Protein AF-A0AAD9UL28-F1 (afdb_monomer)

Nearest PDB structures (foldseek):
  8r09-assembly1_B1  TM=6.279E-01  e=5.291E-02  Homo sapiens
  7b92-assembly1_C  TM=6.234E-01  e=1.705E-01  Homo sapiens
  8i0r-assembly1_1  TM=5.468E-01  e=6.626E-02  Homo sapiens
  7q4p-assembly1_A  TM=4.625E-01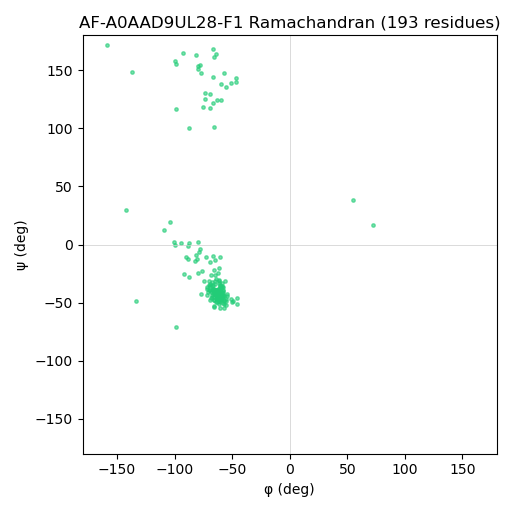  e=4.623E-02  Homo sapiens
  3sl9-assembly4_G  TM=5.863E-01  e=4.800E-01  Homo sapiens

Organism: Ridgeia piscesae (NCBI:txid27915)

Solvent-accessible surface area (backbone atoms only — not comparable to full-atom values): 10488 Å² total; per-residue (Å²): 130,61,67,68,62,52,33,55,50,30,42,52,51,21,50,48,31,68,80,37,39,72,64,50,58,73,40,99,50,30,66,59,51,52,50,53,28,51,55,25,40,65,44,93,48,66,74,28,16,50,28,8,44,44,26,40,32,40,51,47,25,49,24,59,61,73,68,44,82,68,60,67,68,50,57,49,54,47,49,51,22,62,76,45,90,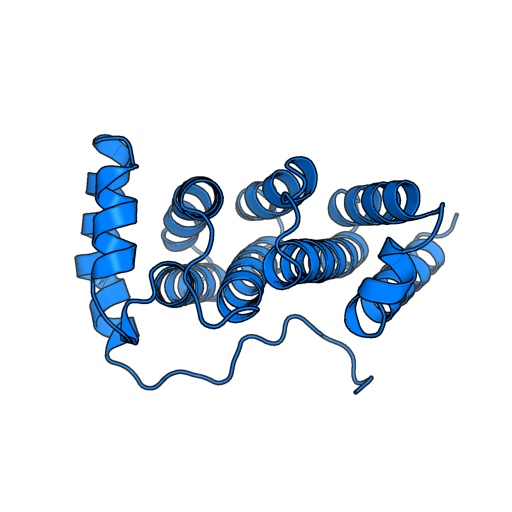49,61,66,46,28,26,49,31,23,35,34,50,28,38,40,39,64,57,40,101,56,82,68,59,66,71,58,50,64,62,46,48,63,42,32,57,54,27,54,70,44,88,52,64,67,32,14,51,34,11,42,50,19,48,31,51,56,32,36,56,71,79,48,63,65,55,41,52,54,48,50,68,74,44,56,71,73,59,35,54,55,49,51,50,46,36,75,75,45,37,56,67,57,35,74,45,81,83,69,80,77,62,71,74,73,88,66,92,82,125

Sequence (195 aa):
MEWTVRHGRSVALSIALKDATERLMATEWNQRVIDATLINASADRVPICLSGLRGVGYLISHQVASGEPVTPSLVTAVIKTMKHDSNDMKQLGAQVVSYIAQSVPRPLDIAIIRSFVPMLVNGTKEKNTIVKTSSESALVTLLRLRTDDSTLQMTLNALESGMKDVLNEVLSKTLRKMASLPESSPDDIDDTILV

Radius of gyration: 16.41 Å; Cα contacts (8 Å, |Δi|>4): 248; chains: 1; bounding box: 40×34×44 Å

InterPro domains:
  IPR011989 Armadillo-like helical [G3DSA:1.25.10.10] (2-181)
  IPR016024 Armadillo-type fold [SSF48371] (51-190)

Foldseek 3Di:
DPVVVLLVVLLVLLVCLVVPVVVCCPDPCNVVSLVSLLCQCPDPDPSSVLSSLSSLLSNQLVCQLVVHDRDVSSLVSLLCQLVDPDLSSLLLSLLSLLSSLPSDPDAGDLVSLLSLLVSLLSQCVDPPVSSNVSSLLSNCSNQVVLPDRPSVVSNLVPDDPVSNVSVVVSCVPPNNVVSPDDDDPRSDSDPDPPD

Secondary structure (DSSP, 8-state):
--HHHHHHHHHHHHHHHHHHHHHHHTSTTHHHHHHHHHHHHT-SSHHHHHHHHHHHHHHHHHHHHHTPPPPHHHHHHHHHHTTSS-HHHHHHHHHHHHHHHHSSSSPPPHHHHHHHHHHHHHHTT-SSHHHHHHHHHHHHHHTTTTT-SHHHHHHHHHS-HHHHHHHHHHIIIIIHHHHTSPPPSP-----SS--

Mean predicted aligned error: 3.35 Å

pLDDT: mean 94.87, std 6.45, range [59.66, 98.69]

Structure (mmCIF, N/CA/C/O backbone):
data_AF-A0AAD9UL28-F1
#
_entry.id   AF-A0AAD9UL28-F1
#
loop_
_atom_site.group_PDB
_atom_site.id
_atom_site.type_symbol
_atom_site.label_atom_id
_atom_site.label_alt_id
_atom_site.label_comp_id
_atom_site.label_asym_id
_atom_site.label_entity_id
_atom_site.label_seq_id
_atom_site.pdbx_PDB_ins_code
_atom_site.Cartn_x
_atom_site.Cartn_y
_atom_site.Cartn_z
_atom_site.occupancy
_atom_site.B_iso_or_equiv
_atom_site.auth_seq_id
_atom_site.auth_comp_id
_atom_site.auth_asym_id
_atom_site.auth_atom_id
_atom_site.pdbx_PDB_model_num
ATOM 1 N N . MET A 1 1 ? 18.585 13.344 -17.962 1.00 66.25 1 MET A N 1
ATOM 2 C CA . MET A 1 1 ? 17.304 12.975 -18.605 1.00 66.25 1 MET A CA 1
ATOM 3 C C . MET A 1 1 ? 16.268 13.989 -18.169 1.00 66.25 1 MET A C 1
ATOM 5 O O . MET A 1 1 ? 16.234 14.304 -16.986 1.00 66.25 1 MET A O 1
ATOM 9 N N . GLU A 1 2 ? 15.486 14.526 -19.101 1.00 90.25 2 GLU A N 1
ATOM 10 C CA . GLU A 1 2 ? 14.400 15.457 -18.785 1.00 90.25 2 GLU A CA 1
ATOM 11 C C . GLU A 1 2 ? 13.373 14.782 -17.860 1.00 90.25 2 GLU A C 1
ATOM 13 O O . GLU A 1 2 ? 13.062 13.597 -18.022 1.00 90.25 2 GLU A O 1
ATOM 18 N N . TRP A 1 3 ? 12.877 15.504 -16.854 1.00 89.44 3 TRP A N 1
ATOM 19 C CA . TRP A 1 3 ? 11.994 14.920 -15.838 1.00 89.44 3 TRP A CA 1
ATOM 20 C C . TRP A 1 3 ? 10.661 14.442 -16.435 1.00 89.44 3 TRP A C 1
ATOM 22 O O . TRP A 1 3 ? 10.101 13.458 -15.961 1.00 89.44 3 TRP A O 1
ATOM 32 N N . THR A 1 4 ? 10.198 15.084 -17.508 1.00 92.56 4 THR A N 1
ATOM 33 C CA . THR A 1 4 ? 8.999 14.722 -18.280 1.00 92.56 4 THR A CA 1
ATOM 34 C C . THR A 1 4 ? 9.146 13.348 -18.932 1.00 92.56 4 THR A C 1
ATOM 36 O O . THR A 1 4 ? 8.248 12.517 -18.829 1.00 92.56 4 THR A O 1
ATOM 39 N N . VAL A 1 5 ? 10.314 13.049 -19.511 1.00 95.00 5 VAL A N 1
ATOM 40 C CA . VAL A 1 5 ? 10.635 11.724 -20.064 1.00 95.00 5 VAL A CA 1
ATOM 41 C C . VAL A 1 5 ? 10.674 10.674 -18.957 1.00 95.00 5 VAL A C 1
ATOM 43 O O . VAL A 1 5 ? 10.168 9.566 -19.135 1.00 95.00 5 VAL A O 1
ATOM 46 N N . ARG A 1 6 ? 11.250 11.008 -17.794 1.00 94.94 6 ARG A N 1
ATOM 47 C CA . ARG A 1 6 ? 11.252 10.100 -16.637 1.00 94.94 6 ARG A CA 1
ATOM 48 C C . ARG A 1 6 ? 9.830 9.813 -16.151 1.00 94.94 6 ARG A C 1
ATOM 50 O O . ARG A 1 6 ? 9.524 8.657 -15.883 1.00 94.94 6 ARG A O 1
ATOM 57 N N . HIS A 1 7 ? 8.980 10.834 -16.094 1.00 95.81 7 HIS A N 1
ATOM 58 C CA . HIS A 1 7 ? 7.571 10.706 -15.732 1.00 95.81 7 HIS A CA 1
ATOM 59 C C . HIS A 1 7 ? 6.789 9.846 -16.733 1.00 95.81 7 HIS A C 1
ATOM 61 O O . HIS A 1 7 ? 6.114 8.906 -16.333 1.00 95.81 7 HIS A O 1
ATOM 67 N N . GLY A 1 8 ? 6.947 10.076 -18.040 1.00 95.50 8 GLY A N 1
ATOM 68 C CA . GLY A 1 8 ? 6.307 9.231 -19.053 1.00 95.50 8 GLY A CA 1
ATOM 69 C C . GLY A 1 8 ? 6.712 7.757 -18.930 1.00 95.50 8 GLY A C 1
ATOM 70 O O . GLY A 1 8 ? 5.871 6.868 -19.024 1.00 95.50 8 GLY A O 1
ATOM 71 N N . ARG A 1 9 ? 7.991 7.484 -18.636 1.00 96.56 9 ARG A N 1
ATOM 72 C CA . ARG A 1 9 ? 8.487 6.117 -18.396 1.00 96.56 9 ARG A CA 1
ATOM 73 C C . ARG A 1 9 ? 7.930 5.490 -17.120 1.00 96.56 9 ARG A C 1
ATOM 75 O O . ARG A 1 9 ? 7.660 4.294 -17.124 1.00 96.56 9 ARG A O 1
ATOM 82 N N . SER A 1 10 ? 7.782 6.256 -16.039 1.00 96.94 10 SER A N 1
ATOM 83 C CA . SER A 1 10 ? 7.236 5.731 -14.784 1.00 96.94 10 SER A CA 1
ATOM 84 C C . SER A 1 10 ? 5.747 5.407 -14.906 1.00 96.94 10 SER A C 1
ATOM 86 O O . SER A 1 10 ? 5.324 4.356 -14.432 1.00 96.94 10 SER A O 1
ATOM 88 N N . VAL A 1 11 ? 4.983 6.239 -15.620 1.00 96.50 11 VAL A N 1
ATOM 89 C CA . VAL A 1 11 ? 3.579 5.963 -15.965 1.00 96.50 11 VAL A CA 1
ATOM 90 C C . VAL A 1 11 ? 3.473 4.718 -16.847 1.00 96.50 11 VAL A C 1
ATOM 92 O O . VAL A 1 11 ? 2.736 3.798 -16.505 1.00 96.50 11 VAL A O 1
ATOM 95 N N . ALA A 1 12 ? 4.267 4.630 -17.920 1.00 96.69 12 ALA A N 1
ATOM 96 C CA . ALA A 1 12 ? 4.268 3.465 -18.807 1.00 96.69 12 ALA A CA 1
ATOM 97 C C . ALA A 1 12 ? 4.596 2.158 -18.064 1.00 96.69 12 ALA A C 1
ATOM 99 O O . ALA A 1 12 ? 3.939 1.144 -18.285 1.00 96.69 12 ALA A O 1
ATOM 100 N N . LEU A 1 13 ? 5.576 2.183 -17.152 1.00 97.00 13 LEU A N 1
ATOM 101 C CA . LEU A 1 13 ? 5.897 1.026 -16.315 1.00 97.00 13 LEU A CA 1
ATOM 102 C C . LEU A 1 13 ? 4.737 0.662 -15.378 1.00 97.00 13 LEU A C 1
ATOM 104 O O . LEU A 1 13 ? 4.429 -0.516 -15.235 1.00 97.00 13 LEU A O 1
ATOM 108 N N . SER A 1 14 ? 4.085 1.650 -14.758 1.00 96.88 14 SER A N 1
ATOM 109 C CA . SER A 1 14 ? 2.945 1.394 -13.870 1.00 96.88 14 SER A CA 1
ATOM 110 C C . SER A 1 14 ? 1.760 0.770 -14.607 1.00 96.88 14 SER A C 1
ATOM 112 O O . SER A 1 14 ? 1.125 -0.118 -14.049 1.00 96.88 14 SER A O 1
ATOM 114 N N . ILE A 1 15 ? 1.474 1.200 -15.838 1.00 95.69 15 ILE A N 1
ATOM 115 C CA . ILE A 1 15 ? 0.414 0.610 -16.673 1.00 95.69 15 ILE A CA 1
ATOM 116 C C . ILE A 1 15 ? 0.799 -0.817 -17.077 1.00 95.69 15 ILE A C 1
ATOM 118 O O . ILE A 1 15 ? 0.012 -1.744 -16.932 1.00 95.69 15 ILE A O 1
ATOM 122 N N . ALA A 1 16 ? 2.048 -1.030 -17.504 1.00 95.81 16 ALA A N 1
ATOM 123 C CA . ALA A 1 16 ? 2.521 -2.368 -17.848 1.00 95.81 16 ALA A CA 1
ATOM 124 C C . ALA A 1 16 ? 2.421 -3.339 -16.657 1.00 95.81 16 ALA A C 1
ATOM 126 O O . ALA A 1 16 ? 2.104 -4.512 -16.843 1.00 95.81 16 ALA A O 1
ATOM 127 N N . LEU A 1 17 ? 2.657 -2.853 -15.433 1.00 96.50 17 LEU A N 1
ATOM 128 C CA . LEU A 1 17 ? 2.391 -3.614 -14.215 1.00 96.50 17 LEU A CA 1
ATOM 129 C C . LEU A 1 17 ? 0.888 -3.868 -14.047 1.00 96.50 17 LEU A C 1
ATOM 131 O O . LEU A 1 17 ? 0.504 -5.028 -13.948 1.00 96.50 17 LEU A O 1
ATOM 135 N N . LYS A 1 18 ? 0.0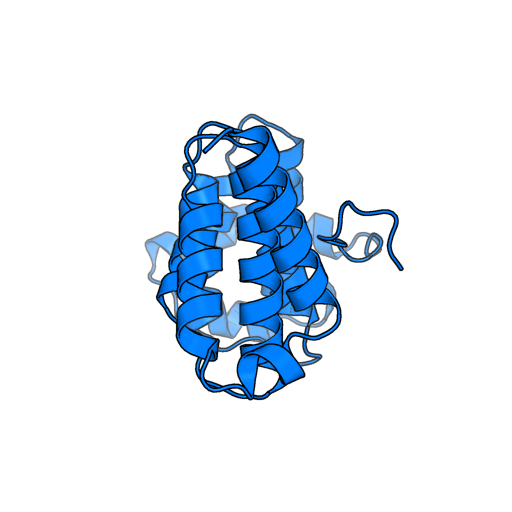26 -2.850 -14.097 1.00 94.94 18 LYS A N 1
ATOM 136 C CA . LYS A 1 18 ? -1.435 -3.032 -14.006 1.00 94.94 18 LYS A CA 1
ATOM 137 C C . LYS A 1 18 ? -1.941 -4.182 -14.892 1.00 94.94 18 LYS A C 1
ATOM 139 O O . LYS A 1 18 ? -2.600 -5.089 -14.393 1.00 94.94 18 LYS A O 1
ATOM 144 N N . ASP A 1 19 ? -1.562 -4.177 -16.169 1.00 93.88 19 ASP A N 1
ATOM 145 C CA . ASP A 1 19 ? -2.157 -5.068 -17.175 1.00 93.88 19 ASP A CA 1
ATOM 146 C C . ASP A 1 19 ? -1.413 -6.400 -17.342 1.00 93.88 19 ASP A C 1
ATOM 148 O O . ASP A 1 19 ? -1.978 -7.390 -17.809 1.00 93.88 19 ASP A O 1
ATOM 152 N N . ALA A 1 20 ? -0.120 -6.436 -17.014 1.00 94.50 20 ALA A N 1
ATOM 153 C CA . ALA A 1 20 ? 0.749 -7.563 -17.337 1.00 94.50 20 ALA A CA 1
ATOM 154 C C . ALA A 1 20 ? 1.773 -7.885 -1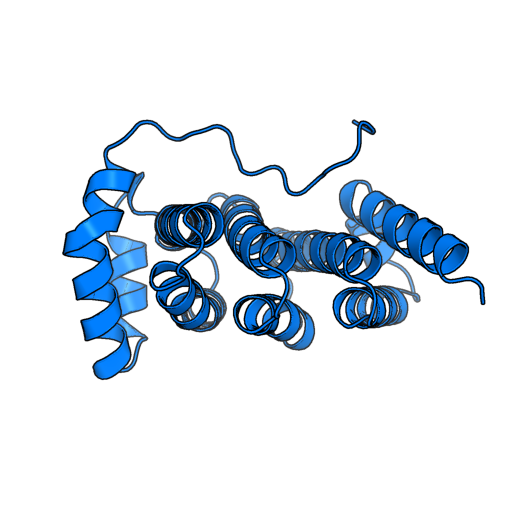6.239 1.00 94.50 20 ALA A C 1
ATOM 156 O O . ALA A 1 20 ? 2.841 -8.419 -16.558 1.00 94.50 20 ALA A O 1
ATOM 157 N N . THR A 1 21 ? 1.465 -7.613 -14.957 1.00 95.00 21 THR A N 1
ATOM 158 C CA . THR A 1 21 ? 2.388 -7.921 -13.841 1.00 95.00 21 THR A CA 1
ATOM 159 C C . THR A 1 21 ? 2.879 -9.367 -13.913 1.00 95.00 21 THR A C 1
ATOM 161 O O . THR A 1 21 ? 4.085 -9.576 -13.899 1.00 95.00 21 THR A O 1
ATOM 164 N N . GLU A 1 22 ? 1.993 -10.354 -14.078 1.00 94.75 22 GLU A N 1
ATOM 165 C CA . GLU A 1 22 ? 2.381 -11.774 -14.148 1.00 94.75 22 GLU A CA 1
ATOM 166 C C . GLU A 1 22 ? 3.447 -12.035 -15.224 1.00 94.75 22 GLU A C 1
ATOM 168 O O . GLU A 1 22 ? 4.461 -12.684 -14.972 1.00 94.75 22 GLU A O 1
ATOM 173 N N . ARG A 1 23 ? 3.275 -11.455 -16.419 1.00 94.94 23 ARG A N 1
ATOM 174 C CA . ARG A 1 23 ? 4.238 -11.611 -17.518 1.00 94.94 23 ARG A CA 1
ATOM 175 C C . ARG A 1 23 ? 5.555 -10.914 -17.220 1.00 94.94 23 ARG A C 1
ATOM 177 O O . ARG A 1 23 ? 6.599 -11.467 -17.532 1.00 94.94 23 ARG A O 1
ATOM 184 N N . LEU A 1 24 ? 5.523 -9.716 -16.638 1.00 94.25 24 LEU A N 1
ATOM 185 C CA . LEU A 1 24 ? 6.736 -8.982 -16.272 1.00 94.25 24 LEU A CA 1
ATOM 186 C C . LEU A 1 24 ? 7.522 -9.714 -15.179 1.00 94.25 24 LEU A C 1
ATOM 188 O O . LEU A 1 24 ? 8.750 -9.792 -15.256 1.00 94.25 24 LEU A O 1
ATOM 192 N N . MET A 1 25 ? 6.821 -10.292 -14.205 1.00 95.00 25 MET A N 1
ATOM 193 C CA . MET A 1 25 ? 7.422 -11.003 -13.077 1.00 95.00 25 MET A CA 1
ATOM 194 C C . MET A 1 25 ? 7.936 -12.400 -13.442 1.00 95.00 25 MET A C 1
ATOM 196 O O . MET A 1 25 ? 8.876 -12.875 -12.808 1.00 95.00 25 MET A O 1
ATOM 200 N N . ALA A 1 26 ? 7.420 -13.008 -14.513 1.00 91.81 26 ALA A N 1
ATOM 201 C CA . ALA A 1 26 ? 7.922 -14.268 -15.066 1.00 91.81 26 ALA A CA 1
ATOM 202 C C . ALA A 1 26 ? 9.215 -14.128 -15.903 1.00 91.81 26 ALA A C 1
ATOM 204 O O . ALA A 1 26 ? 9.751 -15.128 -16.382 1.00 91.81 26 ALA A O 1
ATOM 205 N N . THR A 1 27 ? 9.721 -12.909 -16.120 1.00 89.62 27 THR A N 1
ATOM 206 C CA . THR A 1 27 ? 10.937 -12.671 -16.920 1.00 89.62 27 THR A CA 1
ATOM 207 C C . THR A 1 27 ? 12.206 -12.632 -16.069 1.00 89.62 27 THR A C 1
ATOM 209 O O . THR A 1 27 ? 12.170 -12.389 -14.865 1.00 89.62 27 THR A O 1
ATOM 212 N N . GLU A 1 28 ? 13.364 -12.736 -16.726 1.00 93.19 28 GLU A N 1
ATOM 213 C CA . GLU A 1 28 ? 14.684 -12.455 -16.132 1.00 93.19 28 GLU A CA 1
ATOM 214 C C . GLU A 1 28 ? 14.848 -11.003 -15.629 1.00 93.19 28 GLU A C 1
ATOM 216 O O . GLU A 1 28 ? 15.811 -10.682 -14.934 1.00 93.19 28 GLU A O 1
ATOM 221 N N . TRP A 1 29 ? 13.908 -10.111 -15.966 1.00 91.88 29 TRP A N 1
ATOM 222 C CA . TRP A 1 29 ? 13.934 -8.697 -15.597 1.00 91.88 29 TRP A CA 1
ATOM 223 C C . TRP A 1 29 ? 13.160 -8.382 -14.315 1.00 91.88 29 TRP A C 1
ATOM 225 O O . TRP A 1 29 ? 13.116 -7.215 -13.924 1.00 91.88 29 TRP A O 1
ATOM 235 N N . ASN A 1 30 ? 12.573 -9.378 -13.648 1.00 93.56 30 ASN A N 1
ATOM 236 C CA . ASN A 1 30 ? 11.701 -9.188 -12.486 1.00 93.56 30 ASN A CA 1
ATOM 237 C C . ASN A 1 30 ? 12.312 -8.291 -11.387 1.00 93.56 30 ASN A C 1
ATOM 239 O O . ASN A 1 30 ? 11.689 -7.320 -10.957 1.00 93.56 30 ASN A O 1
ATOM 243 N N . GLN A 1 31 ? 13.569 -8.522 -11.001 1.00 96.25 31 GLN A N 1
ATOM 244 C CA . GLN A 1 31 ? 14.255 -7.719 -9.991 1.00 96.25 31 GLN A CA 1
ATOM 245 C C . GLN A 1 31 ? 14.471 -6.285 -10.477 1.00 96.25 31 GLN A C 1
ATOM 247 O O . GLN A 1 31 ? 14.250 -5.330 -9.738 1.00 96.25 31 GLN A O 1
ATOM 252 N N . ARG A 1 32 ? 14.828 -6.114 -11.754 1.00 96.88 32 ARG A N 1
ATOM 253 C CA . ARG A 1 32 ? 15.017 -4.791 -12.357 1.00 96.88 32 ARG A CA 1
ATOM 254 C C . ARG A 1 32 ? 13.707 -4.004 -12.419 1.00 96.88 32 ARG A C 1
ATOM 256 O O . ARG A 1 32 ? 13.732 -2.784 -12.277 1.00 96.88 32 ARG A O 1
ATOM 263 N N . VAL A 1 33 ? 12.580 -4.685 -12.625 1.00 97.62 33 VAL A N 1
ATOM 264 C CA . VAL A 1 33 ? 11.238 -4.090 -12.582 1.00 97.62 33 VAL A CA 1
ATOM 265 C C . VAL A 1 33 ? 10.911 -3.611 -11.167 1.00 97.62 33 VAL A C 1
ATOM 267 O O . VAL A 1 33 ? 10.506 -2.457 -11.005 1.00 97.62 33 VAL A O 1
ATOM 270 N N . ILE A 1 34 ? 11.152 -4.440 -10.145 1.00 98.06 34 ILE A N 1
ATOM 271 C CA . ILE A 1 34 ? 10.987 -4.055 -8.734 1.00 98.06 34 ILE A CA 1
ATOM 272 C C . ILE A 1 34 ? 11.858 -2.833 -8.409 1.00 98.06 34 ILE A C 1
ATOM 274 O O . ILE A 1 34 ? 11.350 -1.827 -7.909 1.00 98.06 34 ILE A O 1
ATOM 278 N N . ASP A 1 35 ? 13.147 -2.878 -8.750 1.00 98.31 35 ASP A N 1
ATOM 279 C CA . ASP A 1 35 ? 14.101 -1.804 -8.460 1.00 98.31 35 ASP A CA 1
ATOM 280 C C . ASP A 1 35 ? 13.712 -0.495 -9.159 1.00 98.31 35 ASP A C 1
ATOM 282 O O . ASP A 1 35 ? 13.688 0.566 -8.535 1.00 98.31 35 ASP A O 1
ATOM 286 N N . ALA A 1 36 ? 13.352 -0.552 -10.446 1.00 98.00 36 ALA A N 1
ATOM 287 C CA . ALA A 1 36 ? 12.907 0.620 -11.198 1.00 98.00 36 ALA A CA 1
ATOM 288 C C . ALA A 1 36 ? 11.628 1.232 -10.608 1.00 98.00 36 ALA A C 1
ATOM 290 O O . ALA A 1 36 ? 11.502 2.457 -10.529 1.00 98.00 36 ALA A O 1
ATOM 291 N N . THR A 1 37 ? 10.698 0.390 -10.159 1.00 98.44 37 THR A N 1
ATOM 292 C CA . THR A 1 37 ? 9.446 0.824 -9.531 1.00 98.44 37 THR A CA 1
ATOM 293 C C . THR A 1 37 ? 9.713 1.518 -8.196 1.00 98.44 37 THR A C 1
ATOM 295 O O . THR A 1 37 ? 9.208 2.617 -7.963 1.00 98.44 37 THR A O 1
ATOM 298 N N . LEU A 1 38 ? 10.587 0.949 -7.360 1.00 98.62 38 LEU A N 1
ATOM 299 C CA . LEU A 1 38 ? 11.019 1.553 -6.096 1.00 98.62 38 LEU A CA 1
ATOM 300 C C . LEU A 1 38 ? 11.741 2.891 -6.308 1.00 98.62 38 LEU A C 1
ATOM 302 O O . LEU A 1 38 ? 11.449 3.857 -5.606 1.00 98.62 38 LEU A O 1
ATOM 306 N N . ILE A 1 39 ? 12.626 2.974 -7.307 1.00 98.19 39 ILE A N 1
ATOM 307 C CA . ILE A 1 39 ? 13.324 4.215 -7.687 1.00 98.19 39 ILE A CA 1
ATOM 308 C C . ILE A 1 39 ? 12.336 5.310 -8.110 1.00 98.19 39 ILE A C 1
ATOM 310 O O . ILE A 1 39 ? 12.573 6.493 -7.849 1.00 98.19 39 ILE A O 1
ATOM 314 N N . ASN A 1 40 ? 11.247 4.945 -8.789 1.00 97.88 40 ASN A N 1
ATOM 315 C CA . ASN A 1 40 ? 10.201 5.897 -9.157 1.00 97.88 40 ASN A CA 1
ATOM 316 C C . ASN A 1 40 ? 9.382 6.322 -7.934 1.00 97.88 40 ASN A C 1
ATOM 318 O O . ASN A 1 40 ? 9.168 7.517 -7.755 1.00 97.88 40 ASN A O 1
ATOM 322 N N . ALA A 1 41 ? 9.000 5.383 -7.061 1.00 97.94 41 ALA A N 1
ATOM 323 C CA . ALA A 1 41 ? 8.234 5.658 -5.841 1.00 97.94 41 ALA A CA 1
ATOM 324 C C . ALA A 1 41 ? 8.980 6.573 -4.848 1.00 97.94 41 ALA A C 1
ATOM 326 O O . ALA A 1 41 ? 8.350 7.263 -4.049 1.00 97.94 41 ALA A O 1
ATOM 327 N N . SER A 1 42 ? 10.315 6.596 -4.906 1.00 96.44 42 SER A N 1
ATOM 328 C CA . SER A 1 42 ? 11.179 7.455 -4.091 1.00 96.44 42 SER A CA 1
ATOM 329 C C . SER A 1 42 ? 11.761 8.655 -4.851 1.00 96.44 42 SER A C 1
ATOM 331 O O . SER A 1 42 ? 12.811 9.168 -4.459 1.00 96.44 42 SER A O 1
ATOM 333 N N . ALA A 1 43 ? 11.171 9.053 -5.979 1.00 96.56 43 ALA A N 1
ATOM 334 C CA . ALA A 1 43 ? 11.655 10.202 -6.736 1.00 96.56 43 ALA A CA 1
ATOM 335 C C . ALA A 1 43 ? 11.475 11.527 -5.962 1.00 96.56 43 ALA A C 1
ATOM 337 O O . ALA A 1 43 ? 10.798 11.615 -4.944 1.00 96.56 43 ALA A O 1
ATOM 338 N N . ASP A 1 44 ? 12.103 12.590 -6.454 1.00 93.62 44 ASP A N 1
ATOM 339 C CA . ASP A 1 44 ? 11.955 13.955 -5.936 1.00 93.62 44 ASP A CA 1
ATOM 340 C C . ASP A 1 44 ? 10.670 14.634 -6.439 1.00 93.62 44 ASP A C 1
ATOM 342 O O . ASP A 1 44 ? 10.143 15.561 -5.825 1.00 93.62 44 ASP A O 1
ATOM 346 N N . ARG A 1 45 ? 10.156 14.182 -7.587 1.00 96.25 45 ARG A N 1
ATOM 347 C CA . ARG A 1 45 ? 8.971 14.745 -8.234 1.00 96.25 45 ARG A CA 1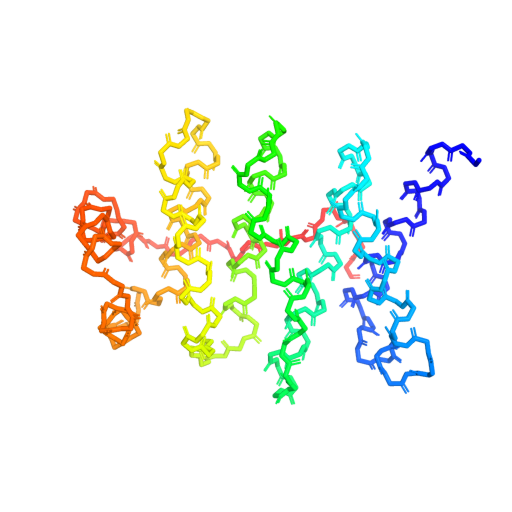
ATOM 348 C C . ARG A 1 45 ? 7.744 13.906 -7.921 1.00 96.25 45 ARG A C 1
ATOM 350 O O . ARG A 1 45 ? 7.635 12.779 -8.394 1.00 96.25 45 ARG A O 1
ATOM 357 N N . VAL A 1 46 ? 6.782 14.521 -7.234 1.00 96.75 46 VAL A N 1
ATOM 358 C CA . VAL A 1 46 ? 5.510 13.898 -6.833 1.00 96.75 46 VAL A CA 1
ATOM 359 C C . VAL A 1 46 ? 4.828 13.108 -7.964 1.00 96.75 46 VAL A C 1
ATOM 361 O O . VAL A 1 46 ? 4.486 11.960 -7.706 1.00 96.75 46 VAL A O 1
ATOM 364 N N . PRO A 1 47 ? 4.700 13.598 -9.217 1.00 96.50 47 PRO A N 1
ATOM 365 C CA . PRO A 1 47 ? 4.069 12.807 -10.286 1.00 96.50 47 PRO A CA 1
ATOM 366 C C . PRO A 1 47 ? 4.770 11.464 -10.570 1.00 96.50 47 PRO A C 1
ATOM 368 O O . PRO A 1 47 ? 4.133 10.436 -10.801 1.00 96.50 47 PRO A O 1
ATOM 371 N N . ILE A 1 48 ? 6.103 11.443 -10.487 1.00 97.75 48 ILE A N 1
ATOM 372 C CA . ILE A 1 48 ? 6.899 10.221 -10.659 1.00 97.75 48 ILE A CA 1
ATOM 373 C C . ILE A 1 48 ? 6.693 9.295 -9.455 1.00 97.75 48 ILE A C 1
ATOM 375 O O . ILE A 1 48 ? 6.500 8.095 -9.641 1.00 97.75 48 ILE A O 1
ATOM 379 N N . CYS A 1 49 ? 6.648 9.852 -8.241 1.00 97.62 49 CYS A N 1
ATOM 380 C CA . CYS A 1 49 ? 6.365 9.091 -7.024 1.00 97.62 49 CYS A CA 1
ATOM 381 C C . CYS A 1 49 ? 4.994 8.422 -7.062 1.00 97.62 49 CYS A C 1
ATOM 383 O O . CYS A 1 49 ? 4.898 7.247 -6.724 1.00 97.62 49 CYS A O 1
ATOM 385 N N . LEU A 1 50 ? 3.958 9.139 -7.509 1.00 98.06 50 LEU A N 1
ATOM 386 C CA . LEU A 1 50 ? 2.591 8.621 -7.597 1.00 98.06 50 LEU A CA 1
ATOM 387 C C . LEU A 1 50 ? 2.519 7.416 -8.546 1.00 98.06 50 LEU A C 1
ATOM 389 O O . LEU A 1 50 ? 2.067 6.345 -8.150 1.00 98.06 50 LEU A O 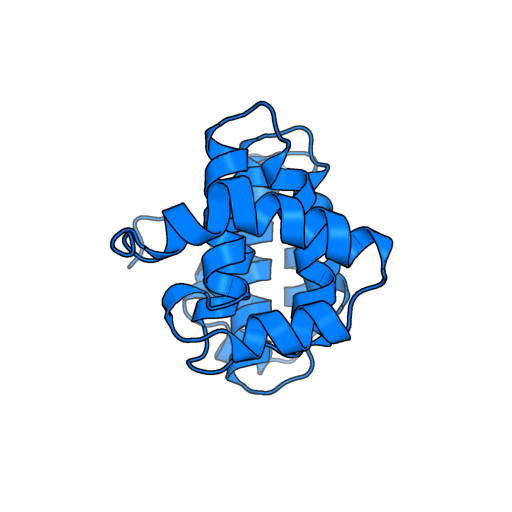1
ATOM 393 N N . SER A 1 51 ? 3.050 7.547 -9.767 1.00 97.81 51 SER A N 1
ATOM 394 C CA . SER A 1 51 ? 3.121 6.418 -10.713 1.00 97.81 51 SER A CA 1
ATOM 395 C C . SER A 1 51 ? 3.975 5.252 -10.191 1.00 97.81 51 SER A C 1
ATOM 397 O O . SER A 1 51 ? 3.585 4.095 -10.316 1.00 97.81 51 SER A O 1
ATOM 399 N N . GLY A 1 52 ? 5.104 5.531 -9.533 1.00 98.25 52 GLY A N 1
ATOM 400 C CA . GLY A 1 52 ? 5.906 4.495 -8.881 1.00 98.25 52 GLY A CA 1
ATOM 401 C C . GLY A 1 52 ? 5.140 3.765 -7.775 1.00 98.25 52 GLY A C 1
ATOM 402 O O . GLY A 1 52 ? 5.200 2.542 -7.692 1.00 98.25 52 GLY A O 1
ATOM 403 N N . LEU A 1 53 ? 4.385 4.494 -6.952 1.00 98.56 53 LEU A N 1
ATOM 404 C CA . LEU A 1 53 ? 3.602 3.942 -5.849 1.00 98.56 53 LEU A CA 1
ATOM 405 C C . LEU A 1 53 ? 2.432 3.071 -6.335 1.00 98.56 53 LEU A C 1
ATOM 407 O O . LEU A 1 53 ? 2.162 2.037 -5.728 1.00 98.56 53 LEU A O 1
ATOM 411 N N . ARG A 1 54 ? 1.793 3.424 -7.457 1.00 98.25 54 ARG A N 1
ATOM 412 C CA . ARG A 1 54 ? 0.813 2.549 -8.129 1.00 98.25 54 ARG A CA 1
ATOM 413 C C . ARG A 1 54 ? 1.450 1.243 -8.580 1.00 98.25 54 ARG A C 1
ATOM 415 O O . ARG A 1 54 ? 0.950 0.175 -8.242 1.00 98.25 54 ARG A O 1
ATOM 422 N N . GLY A 1 55 ? 2.612 1.328 -9.231 1.00 98.19 55 GLY A N 1
ATOM 423 C CA . GLY A 1 55 ? 3.416 0.157 -9.584 1.00 98.19 55 GLY A CA 1
ATOM 424 C C . GLY A 1 55 ? 3.746 -0.726 -8.375 1.00 98.19 55 GLY A C 1
ATOM 425 O O . GLY A 1 55 ? 3.610 -1.945 -8.450 1.00 98.19 55 GLY A O 1
ATOM 426 N N . VAL A 1 56 ? 4.113 -0.125 -7.235 1.00 98.69 56 VAL A N 1
ATOM 427 C CA . VAL A 1 56 ? 4.313 -0.855 -5.968 1.00 98.69 56 VAL A CA 1
ATOM 428 C C . VAL A 1 56 ? 3.034 -1.587 -5.547 1.00 98.69 56 VAL A C 1
ATOM 430 O O . VAL A 1 56 ? 3.105 -2.756 -5.173 1.00 98.69 56 VAL A O 1
ATOM 433 N N . GLY A 1 57 ? 1.873 -0.931 -5.627 1.00 98.12 57 GLY A N 1
ATOM 434 C CA . GLY A 1 57 ? 0.576 -1.539 -5.326 1.00 98.12 57 GLY A CA 1
ATOM 435 C C . GLY A 1 57 ? 0.264 -2.755 -6.202 1.00 98.12 57 GLY A C 1
ATOM 436 O O . GLY A 1 57 ? -0.105 -3.804 -5.673 1.00 98.12 57 GLY A O 1
ATOM 437 N N . TYR A 1 58 ? 0.483 -2.650 -7.516 1.00 98.00 58 TYR A N 1
ATOM 438 C CA . TYR A 1 58 ? 0.291 -3.759 -8.459 1.00 98.00 58 TYR A CA 1
ATOM 439 C C . TYR A 1 58 ? 1.228 -4.940 -8.174 1.00 98.00 58 TYR A C 1
ATOM 441 O O . TYR A 1 58 ? 0.775 -6.083 -8.138 1.00 98.00 58 TYR A O 1
ATOM 449 N N . LEU A 1 59 ? 2.504 -4.673 -7.876 1.00 98.44 59 LEU A N 1
ATOM 450 C CA . LEU A 1 59 ? 3.477 -5.713 -7.530 1.00 98.44 59 LEU A CA 1
ATOM 451 C C . LEU A 1 59 ? 3.107 -6.460 -6.243 1.00 98.44 59 LEU A C 1
ATOM 453 O O . LEU A 1 59 ? 3.119 -7.690 -6.230 1.00 98.44 59 LEU A O 1
ATOM 457 N N . ILE A 1 60 ? 2.757 -5.741 -5.168 1.00 98.25 60 ILE A N 1
ATOM 458 C CA . ILE A 1 60 ? 2.361 -6.387 -3.906 1.00 98.25 60 ILE A CA 1
ATOM 459 C C . ILE A 1 60 ? 1.072 -7.191 -4.108 1.00 98.25 60 ILE A C 1
ATOM 461 O O . ILE A 1 60 ? 0.986 -8.324 -3.644 1.00 98.25 60 ILE A O 1
ATOM 465 N N . SER A 1 61 ? 0.089 -6.623 -4.812 1.00 97.12 61 SER A N 1
ATOM 466 C CA . SER A 1 61 ? -1.169 -7.301 -5.140 1.00 97.12 61 SER A CA 1
ATOM 467 C C . SER A 1 61 ? -0.920 -8.623 -5.874 1.00 97.12 61 SER A C 1
ATOM 469 O O . SER A 1 61 ? -1.422 -9.664 -5.454 1.00 97.12 61 SER A O 1
ATOM 471 N N . HIS A 1 62 ? -0.048 -8.625 -6.887 1.00 97.12 62 HIS A N 1
ATOM 472 C CA . HIS A 1 62 ? 0.333 -9.845 -7.597 1.00 97.12 62 HIS A CA 1
ATOM 473 C C . HIS A 1 62 ? 1.027 -10.875 -6.697 1.00 97.12 62 HIS A C 1
ATOM 475 O O . HIS A 1 62 ? 0.680 -12.055 -6.755 1.00 97.12 62 HIS A O 1
ATOM 481 N N . GLN A 1 63 ? 1.965 -10.452 -5.841 1.00 97.31 63 GLN A N 1
ATOM 482 C CA . GLN A 1 63 ? 2.651 -11.355 -4.907 1.00 97.31 63 GLN A CA 1
ATOM 483 C C . GLN A 1 63 ? 1.660 -12.005 -3.933 1.00 97.31 63 GLN A C 1
ATOM 485 O O . GLN A 1 63 ? 1.674 -13.218 -3.738 1.00 97.31 63 GLN A O 1
ATOM 490 N N . VAL A 1 64 ? 0.734 -11.218 -3.380 1.00 96.88 64 VAL A N 1
ATOM 491 C CA . VAL A 1 64 ? -0.321 -11.711 -2.483 1.00 96.88 64 VAL A CA 1
ATOM 492 C C . VAL A 1 64 ? -1.260 -12.689 -3.198 1.00 96.88 64 VAL A C 1
ATOM 494 O O . VAL A 1 64 ? -1.562 -13.756 -2.650 1.00 96.88 64 VAL A O 1
ATOM 497 N N . ALA A 1 65 ? -1.719 -12.342 -4.403 1.00 95.56 65 ALA A N 1
ATOM 498 C CA . ALA A 1 65 ? -2.644 -13.155 -5.191 1.00 95.56 65 ALA A CA 1
ATOM 499 C C . ALA A 1 65 ? -2.022 -14.489 -5.625 1.00 95.56 65 ALA A C 1
ATOM 501 O O . ALA A 1 65 ? -2.673 -15.529 -5.526 1.00 95.56 65 ALA A O 1
ATOM 502 N N . SER A 1 66 ? -0.747 -14.469 -6.013 1.00 94.62 66 SER A N 1
ATOM 503 C CA . SER A 1 66 ? 0.012 -15.654 -6.436 1.00 94.62 66 SER A CA 1
ATOM 504 C C . SER A 1 66 ? 0.513 -16.501 -5.258 1.00 94.62 66 SER A C 1
ATOM 506 O O . SER A 1 66 ? 1.040 -17.592 -5.458 1.00 94.62 66 SER A O 1
ATOM 508 N N . GLY A 1 67 ? 0.343 -16.025 -4.018 1.00 93.31 67 GLY A N 1
ATOM 509 C CA . GLY A 1 67 ? 0.843 -16.700 -2.817 1.00 93.31 67 GLY A CA 1
ATOM 510 C C . GLY A 1 67 ? 2.363 -16.620 -2.650 1.00 93.31 67 GLY A C 1
ATOM 511 O O . GLY A 1 67 ? 2.934 -17.386 -1.875 1.00 93.31 67 GLY A O 1
ATOM 512 N N . GLU A 1 68 ? 3.016 -15.702 -3.360 1.00 93.69 68 GLU A N 1
ATOM 513 C CA . GLU A 1 68 ? 4.447 -15.453 -3.252 1.00 93.69 68 GLU A CA 1
ATOM 514 C C . GLU A 1 68 ? 4.784 -14.631 -1.996 1.00 93.69 68 GLU A C 1
ATOM 516 O O . GLU A 1 68 ? 3.966 -13.839 -1.511 1.00 93.69 68 GLU A O 1
ATOM 521 N N . PRO A 1 69 ? 6.014 -14.756 -1.465 1.00 94.31 69 PRO A N 1
ATOM 522 C CA . PRO A 1 69 ? 6.490 -13.870 -0.414 1.00 94.31 69 PRO A CA 1
ATOM 523 C C . PRO A 1 69 ? 6.499 -12.410 -0.880 1.00 94.31 69 PRO A C 1
ATOM 525 O O . PRO A 1 69 ? 7.156 -12.056 -1.861 1.00 94.31 69 PRO A O 1
ATOM 528 N N . VAL A 1 70 ? 5.819 -11.538 -0.135 1.00 97.19 70 VAL A N 1
ATOM 529 C CA . VAL A 1 70 ? 5.794 -10.106 -0.450 1.00 97.19 70 VAL A CA 1
ATOM 530 C C . VAL A 1 70 ? 7.165 -9.481 -0.205 1.00 97.19 70 VAL A C 1
ATOM 532 O O . VAL A 1 70 ? 7.747 -9.623 0.873 1.00 97.19 70 VAL A O 1
ATOM 535 N N . THR A 1 71 ? 7.679 -8.739 -1.189 1.00 97.56 71 THR A N 1
ATOM 536 C CA . THR A 1 71 ? 8.995 -8.100 -1.084 1.00 97.56 71 THR A CA 1
ATOM 537 C C . THR A 1 71 ? 8.992 -6.998 -0.006 1.00 97.56 71 THR A C 1
ATOM 539 O O . THR A 1 71 ? 8.252 -6.017 -0.129 1.00 97.56 71 THR A O 1
ATOM 542 N N . PRO A 1 72 ? 9.859 -7.064 1.027 1.00 97.88 72 PRO A N 1
ATOM 543 C CA . PRO A 1 72 ? 9.823 -6.116 2.151 1.00 97.88 72 PRO A CA 1
ATOM 544 C C . PRO A 1 72 ? 10.058 -4.645 1.774 1.00 97.88 72 PRO A C 1
ATOM 546 O O . PRO A 1 72 ? 9.527 -3.734 2.418 1.00 97.88 72 PRO A O 1
ATOM 549 N N . SER A 1 73 ? 10.849 -4.386 0.730 1.00 98.31 73 SER A N 1
ATOM 550 C CA . SER A 1 73 ? 11.109 -3.027 0.242 1.00 98.31 73 SER A CA 1
ATOM 551 C C . SER A 1 73 ? 9.864 -2.377 -0.366 1.00 98.31 73 SER A C 1
ATOM 553 O O . SER A 1 73 ? 9.678 -1.174 -0.188 1.00 98.31 73 SER A O 1
ATOM 555 N N . LEU A 1 74 ? 8.977 -3.159 -0.994 1.00 98.62 74 LEU A N 1
ATOM 556 C CA . LEU A 1 74 ? 7.690 -2.683 -1.508 1.00 98.62 74 LEU A CA 1
ATOM 557 C C . LEU A 1 74 ? 6.776 -2.244 -0.354 1.00 98.62 74 LEU A C 1
ATOM 559 O O . LEU A 1 74 ? 6.274 -1.121 -0.356 1.00 98.62 74 LEU A O 1
ATOM 563 N N . VAL A 1 75 ? 6.648 -3.070 0.691 1.00 98.56 75 VAL A N 1
ATOM 564 C CA . VAL A 1 75 ? 5.889 -2.725 1.912 1.00 98.56 75 VAL A CA 1
ATOM 565 C C . VAL A 1 75 ? 6.446 -1.451 2.554 1.00 98.56 75 VAL A C 1
ATOM 567 O O . VAL A 1 75 ? 5.705 -0.540 2.923 1.00 98.56 75 VAL A O 1
ATOM 570 N N . THR A 1 76 ? 7.775 -1.349 2.632 1.00 98.44 76 THR A N 1
ATOM 571 C CA . THR A 1 76 ? 8.464 -0.172 3.174 1.00 98.44 76 THR A CA 1
ATOM 572 C C . THR A 1 76 ? 8.184 1.088 2.352 1.00 98.44 76 THR A C 1
ATOM 574 O O . THR A 1 76 ? 8.030 2.166 2.932 1.00 98.44 76 THR A O 1
ATOM 577 N N . ALA A 1 77 ? 8.108 0.981 1.022 1.00 98.50 77 ALA A N 1
ATOM 578 C CA . ALA A 1 77 ? 7.771 2.104 0.154 1.00 98.50 77 ALA A CA 1
ATOM 579 C C . ALA A 1 77 ? 6.363 2.636 0.455 1.00 98.50 77 ALA A C 1
ATOM 581 O O . ALA A 1 77 ? 6.212 3.844 0.629 1.00 98.50 77 ALA A O 1
ATOM 582 N N . VAL A 1 78 ? 5.376 1.749 0.637 1.00 98.62 78 VAL A N 1
ATOM 583 C CA . VAL A 1 78 ? 4.005 2.133 1.021 1.00 98.62 78 VAL A CA 1
ATOM 584 C C . VAL A 1 78 ? 3.981 2.793 2.405 1.00 98.62 78 VAL A C 1
ATOM 586 O O . VAL A 1 78 ? 3.403 3.864 2.557 1.00 98.62 78 VAL A O 1
ATOM 589 N N . ILE A 1 79 ? 4.686 2.249 3.404 1.00 98.56 79 ILE A N 1
ATOM 590 C CA . ILE A 1 79 ? 4.745 2.829 4.764 1.00 98.56 79 ILE A CA 1
ATOM 591 C C . ILE A 1 79 ? 5.282 4.262 4.770 1.00 98.56 79 ILE A C 1
ATOM 593 O O . ILE A 1 79 ? 4.775 5.122 5.495 1.00 98.56 79 ILE A O 1
ATOM 597 N N . LYS A 1 80 ? 6.315 4.537 3.967 1.00 97.75 80 LYS A N 1
ATOM 598 C CA . LYS A 1 80 ? 6.963 5.855 3.925 1.00 97.75 80 LYS A CA 1
ATOM 599 C C . LYS A 1 80 ? 6.049 6.957 3.391 1.00 97.75 80 LYS A C 1
ATOM 601 O O . LYS A 1 80 ? 6.270 8.118 3.730 1.00 97.75 80 LYS A O 1
ATOM 606 N N . THR A 1 81 ? 5.014 6.610 2.627 1.00 97.81 81 THR A N 1
ATOM 607 C CA . THR A 1 81 ? 4.080 7.583 2.038 1.00 97.81 81 THR A CA 1
ATOM 608 C C . THR A 1 81 ? 3.400 8.444 3.095 1.00 97.81 81 THR A C 1
ATOM 610 O O . THR A 1 81 ? 3.270 9.646 2.900 1.00 97.81 81 THR A O 1
ATOM 613 N N . MET A 1 82 ? 3.075 7.881 4.263 1.00 97.00 82 MET A N 1
ATOM 614 C CA . MET A 1 82 ? 2.375 8.611 5.322 1.00 97.00 82 MET A CA 1
ATOM 615 C C . MET A 1 82 ? 3.229 9.705 5.985 1.00 97.00 82 MET A C 1
ATOM 617 O O . MET A 1 82 ? 2.707 10.582 6.668 1.00 97.00 82 MET A O 1
ATOM 621 N N . LYS A 1 83 ? 4.551 9.674 5.781 1.00 95.81 83 LYS A N 1
ATOM 622 C CA . LYS A 1 83 ? 5.491 10.703 6.253 1.00 95.81 83 LYS A CA 1
ATOM 623 C C . LYS A 1 83 ? 5.902 11.685 5.151 1.00 95.81 83 LYS A C 1
ATOM 625 O O . LYS A 1 83 ? 6.746 12.535 5.400 1.00 95.81 83 LYS A O 1
ATOM 630 N N . HIS A 1 84 ? 5.359 11.548 3.944 1.00 97.31 84 HIS A N 1
ATOM 631 C CA . HIS A 1 84 ? 5.702 12.387 2.800 1.00 97.31 84 HIS A CA 1
ATOM 632 C C . HIS A 1 84 ? 5.022 13.764 2.894 1.00 97.31 84 HIS A C 1
ATOM 634 O O . HIS A 1 84 ? 3.904 13.856 3.385 1.00 97.31 84 HIS A O 1
ATOM 640 N N . ASP A 1 85 ? 5.643 14.833 2.390 1.00 96.69 85 ASP A N 1
ATOM 641 C CA . ASP A 1 85 ? 5.083 16.195 2.502 1.00 96.69 85 ASP A CA 1
ATOM 642 C C . ASP A 1 85 ? 3.836 16.418 1.628 1.00 96.69 85 ASP A C 1
ATOM 644 O O . ASP A 1 85 ? 2.938 17.182 1.979 1.00 96.69 85 ASP A O 1
ATOM 648 N N . SER A 1 86 ? 3.758 15.734 0.484 1.00 97.81 86 SER A N 1
ATOM 649 C CA . SER A 1 86 ? 2.574 15.755 -0.387 1.00 97.81 86 SER A CA 1
ATOM 650 C C . SER A 1 86 ? 1.414 14.938 0.191 1.00 97.81 86 SER A C 1
ATOM 652 O O . SER A 1 86 ? 1.549 13.734 0.419 1.00 97.81 86 SER A O 1
ATOM 654 N N . ASN A 1 87 ? 0.251 15.582 0.328 1.00 98.19 87 ASN A N 1
ATOM 655 C CA . ASN A 1 87 ? -1.003 14.923 0.698 1.00 98.19 87 ASN A CA 1
ATOM 656 C C . ASN A 1 87 ? -1.431 13.869 -0.332 1.00 98.19 87 ASN A C 1
ATOM 658 O O . ASN A 1 87 ? -1.954 12.837 0.074 1.00 98.19 87 ASN A O 1
ATOM 662 N N . ASP A 1 88 ? -1.151 14.078 -1.621 1.00 97.50 88 ASP A N 1
ATOM 663 C CA . ASP A 1 88 ? -1.508 13.126 -2.681 1.00 97.50 88 ASP A CA 1
ATOM 664 C C . ASP A 1 88 ? -0.765 11.798 -2.490 1.00 97.50 88 ASP A C 1
ATOM 666 O O . ASP A 1 88 ? -1.343 10.726 -2.635 1.00 97.50 88 ASP A O 1
ATOM 670 N N . MET A 1 89 ? 0.509 11.858 -2.075 1.00 97.94 89 MET A N 1
ATOM 671 C CA . MET A 1 89 ? 1.283 10.658 -1.739 1.00 97.94 89 MET A CA 1
ATOM 672 C C . MET A 1 89 ? 0.711 9.938 -0.517 1.00 97.94 89 MET A C 1
ATOM 674 O O . MET A 1 89 ? 0.610 8.713 -0.531 1.00 97.94 89 MET A O 1
ATOM 678 N N . LYS A 1 90 ? 0.321 10.674 0.533 1.00 98.38 90 LYS A N 1
ATOM 679 C CA . LYS A 1 90 ? -0.294 10.076 1.730 1.00 98.38 90 LYS A CA 1
ATOM 680 C C . LYS A 1 90 ? -1.640 9.423 1.403 1.00 98.38 90 LYS A C 1
ATOM 682 O O . LYS A 1 90 ? -1.903 8.312 1.857 1.00 98.38 90 LYS A O 1
ATOM 687 N N . GLN A 1 91 ? -2.470 10.107 0.614 1.00 97.75 91 GLN A N 1
ATOM 688 C CA . GLN A 1 91 ? -3.764 9.611 0.153 1.00 97.75 91 GLN A CA 1
ATOM 689 C C . GLN A 1 91 ? -3.587 8.334 -0.671 1.00 97.75 91 GLN A C 1
ATOM 691 O O . GLN A 1 91 ? -4.154 7.304 -0.309 1.00 97.75 91 GLN A O 1
ATOM 696 N N . LEU A 1 92 ? -2.758 8.378 -1.719 1.00 98.12 92 LEU A N 1
ATOM 697 C CA . LEU A 1 92 ? -2.507 7.220 -2.573 1.00 98.12 92 LEU A CA 1
ATOM 698 C C . LEU A 1 92 ? -1.904 6.057 -1.776 1.00 98.12 92 LEU A C 1
ATOM 700 O O . LEU A 1 92 ? -2.244 4.907 -2.018 1.00 98.12 92 LEU A O 1
ATOM 704 N N . GLY A 1 93 ? -1.065 6.337 -0.775 1.00 98.38 93 GLY A N 1
ATOM 705 C CA . GLY A 1 93 ? -0.541 5.323 0.139 1.00 98.38 93 GLY A CA 1
ATOM 706 C C . GLY A 1 93 ? -1.634 4.539 0.866 1.00 98.38 93 GLY A C 1
ATOM 707 O O . GLY A 1 93 ? -1.568 3.313 0.930 1.00 98.38 93 GLY A O 1
ATOM 708 N N . ALA A 1 94 ? -2.660 5.227 1.375 1.00 98.25 94 ALA A N 1
ATOM 709 C CA . ALA A 1 94 ? -3.808 4.574 1.998 1.00 98.25 94 ALA A CA 1
ATOM 710 C C . ALA A 1 94 ? -4.644 3.781 0.978 1.00 98.25 94 ALA A C 1
ATOM 712 O O . ALA A 1 94 ? -4.995 2.630 1.240 1.00 98.25 94 ALA A O 1
ATOM 713 N N . GLN A 1 95 ? -4.897 4.356 -0.201 1.00 97.62 95 GLN A N 1
ATOM 714 C CA . GLN A 1 95 ? -5.640 3.691 -1.279 1.00 97.62 95 GLN A CA 1
ATOM 715 C C . GLN A 1 95 ? -4.928 2.427 -1.776 1.00 97.62 95 GLN A C 1
ATOM 717 O O . GLN A 1 95 ? -5.568 1.400 -1.965 1.00 97.62 95 GLN A O 1
ATOM 722 N N . VAL A 1 96 ? -3.596 2.445 -1.887 1.00 98.31 96 VAL A N 1
ATOM 723 C CA . VAL A 1 96 ? -2.795 1.261 -2.231 1.00 98.31 96 VAL A CA 1
ATOM 724 C C . VAL A 1 96 ? -2.952 0.150 -1.192 1.00 98.31 96 VAL A C 1
ATOM 726 O O . VAL A 1 96 ? -3.074 -1.011 -1.572 1.00 98.31 96 VAL A O 1
ATOM 729 N N . VAL A 1 97 ? -3.001 0.466 0.107 1.00 98.25 97 VAL A N 1
ATOM 730 C CA . VAL A 1 97 ? -3.269 -0.558 1.135 1.00 98.25 97 VAL A CA 1
ATOM 731 C C . VAL A 1 97 ? -4.674 -1.145 0.980 1.00 98.25 97 VAL A C 1
ATOM 733 O O . VAL A 1 97 ? -4.829 -2.362 1.075 1.00 98.25 97 VAL A O 1
ATOM 736 N N . SER A 1 98 ? -5.676 -0.302 0.706 1.00 97.00 98 SER A N 1
ATOM 737 C CA . SER A 1 98 ? -7.055 -0.729 0.420 1.00 97.00 98 SER A CA 1
ATOM 738 C C . SER A 1 98 ? -7.097 -1.680 -0.786 1.00 97.00 98 SER A C 1
ATOM 740 O O . SER A 1 98 ? -7.586 -2.804 -0.672 1.00 97.00 98 SER A O 1
ATOM 742 N N . TYR A 1 99 ? -6.463 -1.287 -1.895 1.00 96.69 99 TYR A N 1
ATOM 743 C CA . TYR A 1 99 ? -6.335 -2.078 -3.119 1.00 96.69 99 TYR A CA 1
ATOM 744 C C . TYR A 1 99 ? -5.674 -3.442 -2.872 1.00 96.69 99 TYR A C 1
ATOM 746 O O . TYR A 1 99 ? -6.209 -4.480 -3.259 1.00 96.69 99 TYR A O 1
ATOM 754 N N . ILE A 1 100 ? -4.538 -3.475 -2.165 1.00 97.00 100 ILE A N 1
ATOM 755 C CA . ILE A 1 100 ? -3.846 -4.729 -1.832 1.00 97.00 100 ILE A CA 1
ATOM 756 C C . ILE A 1 100 ? -4.745 -5.627 -0.973 1.00 97.00 100 ILE A C 1
ATOM 758 O O . ILE A 1 100 ? -4.830 -6.825 -1.229 1.00 97.00 100 ILE A O 1
ATOM 762 N N . ALA A 1 101 ? -5.436 -5.076 0.027 1.00 95.94 101 ALA A N 1
ATOM 763 C CA . ALA A 1 101 ? -6.324 -5.850 0.893 1.00 95.94 101 ALA A CA 1
ATOM 764 C C . ALA A 1 101 ? -7.540 -6.435 0.150 1.00 95.94 101 ALA A C 1
ATOM 766 O O . ALA A 1 101 ? -8.055 -7.472 0.564 1.00 95.94 101 ALA A O 1
ATOM 767 N N . GLN A 1 102 ? -7.968 -5.802 -0.945 1.00 93.56 102 GLN A N 1
ATOM 768 C CA . GLN A 1 102 ? -9.064 -6.264 -1.804 1.00 93.56 102 GLN A CA 1
ATOM 769 C C . GLN A 1 102 ? -8.602 -7.176 -2.952 1.00 93.56 102 GLN A C 1
ATOM 771 O O . GLN A 1 102 ? -9.437 -7.816 -3.586 1.00 93.56 102 GLN A O 1
ATOM 776 N N . SER A 1 103 ? -7.292 -7.292 -3.199 1.00 92.62 103 SER A N 1
ATOM 777 C CA . SER A 1 103 ? -6.738 -8.140 -4.270 1.00 92.62 103 SER A CA 1
ATOM 778 C C . SER A 1 103 ? -7.048 -9.633 -4.115 1.00 92.62 103 SER A C 1
ATOM 780 O O . SER A 1 103 ? -6.992 -10.390 -5.083 1.00 92.62 103 SER A O 1
ATOM 782 N N . VAL A 1 104 ? -7.388 -10.069 -2.900 1.00 93.81 104 VAL A N 1
ATOM 783 C CA . VAL A 1 104 ? -7.744 -11.451 -2.580 1.00 93.81 104 VAL A CA 1
ATOM 784 C C . VAL A 1 104 ? -8.959 -11.495 -1.647 1.00 93.81 104 VAL A C 1
ATOM 786 O O . VAL A 1 104 ? -9.118 -10.632 -0.786 1.00 93.81 104 VAL A O 1
ATOM 789 N N . PRO A 1 105 ? -9.812 -12.534 -1.729 1.00 92.62 105 PRO A N 1
ATOM 790 C CA . PRO A 1 105 ? -11.010 -12.635 -0.891 1.00 92.62 105 PRO A CA 1
ATOM 791 C C . PRO A 1 105 ? -10.705 -12.980 0.574 1.00 92.62 105 PRO A C 1
ATOM 793 O O . PRO A 1 105 ? -11.595 -12.901 1.424 1.00 92.62 105 PRO A O 1
ATOM 796 N N . ARG A 1 106 ? -9.461 -13.357 0.890 1.00 93.75 106 ARG A N 1
ATOM 797 C CA . ARG A 1 106 ? -8.977 -13.740 2.227 1.00 93.75 106 ARG A CA 1
ATOM 798 C C . ARG A 1 106 ? -8.226 -12.585 2.909 1.00 93.75 106 ARG A C 1
ATOM 800 O O . ARG A 1 106 ? -7.735 -11.707 2.209 1.00 93.75 106 ARG A O 1
ATOM 807 N N . PRO A 1 107 ? -8.103 -12.565 4.248 1.00 95.44 107 PRO A N 1
ATOM 808 C CA . PRO A 1 107 ? -7.230 -11.609 4.924 1.00 95.44 107 PRO A CA 1
ATOM 809 C C . PRO A 1 107 ? -5.782 -11.719 4.423 1.00 95.44 107 PRO A C 1
ATOM 811 O O . PRO A 1 107 ? -5.315 -12.814 4.089 1.00 95.44 107 PRO A O 1
ATOM 814 N N . LEU A 1 108 ? -5.073 -10.589 4.398 1.00 97.06 108 LEU A N 1
ATOM 815 C CA . LEU A 1 108 ? -3.628 -10.571 4.165 1.00 97.06 108 LEU A CA 1
ATOM 816 C C . LEU A 1 108 ? -2.889 -11.301 5.295 1.00 97.06 108 LEU A C 1
ATOM 818 O O . LEU A 1 108 ? -3.432 -11.504 6.383 1.00 97.06 108 LEU A O 1
ATOM 822 N N . ASP A 1 109 ? -1.625 -11.651 5.053 1.00 96.19 109 ASP A N 1
ATOM 823 C CA . ASP A 1 109 ? -0.759 -12.168 6.112 1.00 96.19 109 ASP A CA 1
ATOM 824 C C . ASP A 1 109 ? -0.696 -11.171 7.282 1.00 96.19 109 ASP A C 1
ATOM 826 O O . ASP A 1 109 ? -0.534 -9.960 7.088 1.00 96.19 109 ASP A O 1
ATOM 830 N N . ILE A 1 110 ? -0.808 -11.686 8.508 1.00 97.19 110 ILE A N 1
ATOM 831 C CA . ILE A 1 110 ? -0.797 -10.886 9.732 1.00 97.19 110 ILE A CA 1
ATOM 832 C C . ILE A 1 110 ? 0.457 -10.011 9.854 1.00 97.19 110 ILE A C 1
ATOM 834 O O . ILE A 1 110 ? 0.382 -8.907 10.393 1.00 97.19 110 ILE A O 1
ATOM 838 N N . ALA A 1 111 ? 1.598 -10.452 9.317 1.00 96.00 111 ALA A N 1
ATOM 839 C CA . ALA A 1 111 ? 2.823 -9.667 9.269 1.00 96.00 111 ALA A CA 1
ATOM 840 C C . ALA A 1 111 ? 2.653 -8.401 8.415 1.00 96.00 111 ALA A C 1
ATOM 842 O O . ALA A 1 111 ? 3.069 -7.325 8.844 1.00 96.00 111 ALA A O 1
ATOM 843 N N . ILE A 1 112 ? 1.984 -8.507 7.261 1.00 97.31 112 ILE A N 1
ATOM 844 C CA . ILE A 1 112 ? 1.691 -7.375 6.367 1.00 97.31 112 ILE A CA 1
ATOM 845 C C . ILE A 1 112 ? 0.682 -6.432 7.026 1.00 97.31 112 ILE A C 1
ATOM 847 O O . ILE A 1 112 ? 0.905 -5.221 7.069 1.00 97.31 112 ILE A O 1
ATOM 851 N N . ILE A 1 113 ? -0.397 -6.976 7.601 1.00 98.19 113 ILE A N 1
ATOM 852 C CA . ILE A 1 113 ? -1.407 -6.175 8.312 1.00 98.19 113 ILE A CA 1
ATOM 853 C C . ILE A 1 113 ? -0.740 -5.375 9.436 1.00 98.19 113 ILE A C 1
ATOM 855 O O . ILE A 1 113 ? -0.915 -4.159 9.531 1.00 98.19 113 ILE A O 1
ATOM 859 N N . ARG A 1 114 ? 0.095 -6.032 10.249 1.00 97.12 114 ARG A N 1
ATOM 860 C CA . ARG A 1 114 ? 0.824 -5.398 11.354 1.00 97.12 114 ARG A CA 1
ATOM 861 C C . ARG A 1 114 ? 1.776 -4.299 10.879 1.00 97.12 114 ARG A C 1
ATOM 863 O O . ARG A 1 114 ? 1.986 -3.332 11.606 1.00 97.12 114 ARG A O 1
ATOM 870 N N . SER A 1 115 ? 2.331 -4.421 9.677 1.00 97.38 115 SER A N 1
ATOM 871 C CA . SER A 1 115 ? 3.165 -3.388 9.060 1.00 97.38 115 SER A CA 1
ATOM 872 C C . SER A 1 115 ? 2.361 -2.160 8.609 1.00 97.38 115 SER A C 1
ATOM 874 O O . SER A 1 115 ? 2.845 -1.037 8.757 1.00 97.38 115 SER A O 1
ATOM 876 N N . PHE A 1 116 ? 1.134 -2.340 8.106 1.00 98.56 116 PHE A N 1
ATOM 877 C CA . PHE A 1 116 ? 0.307 -1.236 7.603 1.00 98.56 116 PHE A CA 1
ATOM 878 C C . PHE A 1 116 ? -0.561 -0.545 8.662 1.00 98.56 116 PHE A C 1
ATOM 880 O O . PHE A 1 116 ? -0.830 0.652 8.550 1.00 98.56 116 PHE A O 1
ATOM 887 N N . VAL A 1 117 ? -0.968 -1.234 9.729 1.00 98.56 117 VAL A N 1
ATOM 888 C CA . VAL A 1 117 ? -1.819 -0.630 10.770 1.00 98.56 117 VAL A CA 1
ATOM 889 C C . VAL A 1 117 ? -1.217 0.653 11.369 1.00 98.56 117 VAL A C 1
ATOM 891 O O . VAL A 1 117 ? -1.926 1.662 11.404 1.00 98.56 117 VAL A O 1
ATOM 894 N N . PRO A 1 118 ? 0.065 0.700 11.788 1.00 98.19 118 PRO A N 1
ATOM 895 C CA . PRO A 1 118 ? 0.631 1.913 12.374 1.00 98.19 118 PRO A CA 1
ATOM 896 C C . PRO A 1 118 ? 0.650 3.101 11.406 1.00 98.19 118 PRO A C 1
ATOM 898 O O . PRO A 1 118 ? 0.359 4.226 11.818 1.00 98.19 118 PRO A O 1
ATOM 901 N N . MET A 1 119 ? 0.956 2.869 10.120 1.00 97.88 119 MET A N 1
ATOM 902 C CA . MET A 1 119 ? 0.948 3.954 9.131 1.00 97.88 119 MET A CA 1
ATOM 903 C C . MET A 1 119 ? -0.469 4.496 8.919 1.00 97.88 119 MET A C 1
ATOM 905 O O . MET A 1 119 ? -0.649 5.709 8.917 1.00 97.88 119 MET A O 1
ATOM 909 N N . LEU A 1 120 ? -1.488 3.640 8.818 1.00 98.62 120 LEU A N 1
ATOM 910 C CA . LEU A 1 120 ? -2.854 4.103 8.583 1.00 98.62 120 LEU A CA 1
ATOM 911 C C . LEU A 1 120 ? -3.438 4.789 9.819 1.00 98.62 120 LEU A C 1
ATOM 913 O O . LEU A 1 120 ? -4.084 5.827 9.698 1.00 98.62 120 LEU A O 1
ATOM 917 N N . VAL A 1 121 ? -3.145 4.282 11.021 1.00 98.25 121 VAL A N 1
ATOM 918 C CA . VAL A 1 121 ? -3.538 4.954 12.267 1.00 98.25 121 VAL A CA 1
ATOM 919 C C . VAL A 1 121 ? -2.901 6.341 12.364 1.00 98.25 121 VAL A C 1
ATOM 921 O O . VAL A 1 121 ? -3.579 7.285 12.769 1.00 98.25 121 VAL A O 1
ATOM 924 N N . ASN A 1 122 ? -1.644 6.514 11.944 1.00 96.94 122 ASN A N 1
ATOM 925 C CA . ASN A 1 122 ? -1.056 7.850 11.835 1.00 96.94 122 ASN A CA 1
ATOM 926 C C . ASN A 1 122 ? -1.807 8.724 10.816 1.00 96.94 122 ASN A C 1
ATOM 928 O O . ASN A 1 122 ? -2.090 9.885 11.100 1.00 96.94 122 ASN A O 1
ATOM 932 N N . GLY A 1 123 ? -2.205 8.151 9.679 1.00 97.88 123 GLY A N 1
ATOM 933 C CA . GLY A 1 123 ? -3.017 8.833 8.672 1.00 97.88 123 GLY A CA 1
ATOM 934 C C . GLY A 1 123 ? -4.366 9.333 9.192 1.00 97.88 123 GLY A C 1
ATOM 935 O O . GLY A 1 123 ? -4.793 10.425 8.829 1.00 97.88 123 GLY A O 1
ATOM 936 N N . THR A 1 124 ? -4.997 8.631 10.142 1.00 97.75 124 THR A N 1
ATOM 937 C CA . THR A 1 124 ? -6.251 9.103 10.777 1.00 97.75 124 THR A CA 1
ATOM 938 C C . THR A 1 124 ? -6.093 10.388 11.608 1.00 97.75 124 THR A C 1
ATOM 940 O O . THR A 1 124 ? -7.083 11.031 11.968 1.00 97.75 124 THR A O 1
ATOM 943 N N . LYS A 1 125 ? -4.849 10.786 11.906 1.00 96.50 125 LYS A N 1
ATOM 944 C CA . LYS A 1 125 ? -4.499 11.995 12.669 1.00 96.50 125 LYS A CA 1
ATOM 945 C C . LYS A 1 125 ? -4.088 13.167 11.771 1.00 96.50 125 LYS A C 1
ATOM 947 O O . LYS A 1 125 ? -3.767 14.240 12.281 1.00 96.50 125 LYS A O 1
ATOM 952 N N . GLU A 1 126 ? -4.086 12.983 10.452 1.00 97.81 126 GLU A N 1
ATOM 953 C CA . GLU A 1 126 ? -3.722 14.027 9.497 1.00 97.81 126 GLU A CA 1
ATOM 954 C C . GLU A 1 126 ? -4.730 15.184 9.492 1.00 97.81 126 GLU A C 1
ATOM 956 O O . GLU A 1 126 ? -5.941 14.997 9.623 1.00 97.81 126 GLU A O 1
ATOM 961 N N . LYS A 1 127 ? -4.220 16.411 9.303 1.00 96.94 127 LYS A N 1
ATOM 962 C CA . LYS A 1 127 ? -5.064 17.613 9.170 1.00 96.94 127 LYS A CA 1
ATOM 963 C C . LYS A 1 127 ? -5.851 17.604 7.861 1.00 96.94 127 LYS A C 1
ATOM 965 O O . LYS A 1 127 ? -6.967 18.116 7.806 1.00 96.94 127 LYS A O 1
ATOM 970 N N . ASN A 1 128 ? -5.260 17.046 6.803 1.00 98.06 128 ASN A N 1
ATOM 971 C CA . ASN A 1 128 ? -5.926 16.910 5.520 1.00 98.06 128 ASN A CA 1
ATOM 972 C C . ASN A 1 128 ? -7.057 15.875 5.639 1.00 98.06 128 ASN A C 1
ATOM 974 O O . ASN A 1 128 ? -6.820 14.698 5.908 1.00 98.06 128 ASN A O 1
ATOM 978 N N . THR A 1 129 ? -8.295 16.323 5.426 1.00 97.31 129 THR A N 1
ATOM 979 C CA . THR A 1 129 ? -9.493 15.487 5.595 1.00 97.31 129 THR A CA 1
ATOM 980 C C . THR A 1 129 ? -9.546 14.323 4.605 1.00 97.31 129 THR A C 1
ATOM 982 O O . THR A 1 129 ? -10.039 13.255 4.962 1.00 97.31 129 THR A O 1
ATOM 985 N N . ILE A 1 130 ? -9.007 14.489 3.394 1.00 96.25 130 ILE A N 1
ATOM 986 C CA . ILE A 1 130 ? -8.975 13.432 2.376 1.00 96.25 130 ILE A CA 1
ATOM 987 C C . ILE A 1 130 ? -8.007 12.328 2.802 1.00 96.25 130 ILE A C 1
ATOM 989 O O . ILE A 1 130 ? -8.386 11.160 2.811 1.00 96.25 130 ILE A O 1
ATOM 993 N N . VAL A 1 131 ? -6.795 12.685 3.242 1.00 98.00 131 VAL A N 1
ATOM 994 C CA . VAL A 1 131 ? -5.810 11.713 3.754 1.00 98.00 131 VAL A CA 1
ATOM 995 C C . VAL A 1 131 ? -6.362 10.969 4.967 1.00 98.00 131 VAL A C 1
ATOM 997 O O . VAL A 1 131 ? -6.282 9.740 5.032 1.00 98.00 131 VAL A O 1
ATOM 1000 N N . LYS A 1 132 ? -6.978 11.705 5.899 1.00 98.00 132 LYS A N 1
ATOM 1001 C CA . LYS A 1 132 ? -7.627 11.130 7.077 1.00 98.00 132 LYS A CA 1
ATOM 1002 C C . LYS A 1 132 ? -8.698 10.111 6.693 1.00 98.00 132 LYS A C 1
ATOM 1004 O O . LYS A 1 132 ? -8.628 8.967 7.132 1.00 98.00 132 LYS A O 1
ATOM 1009 N N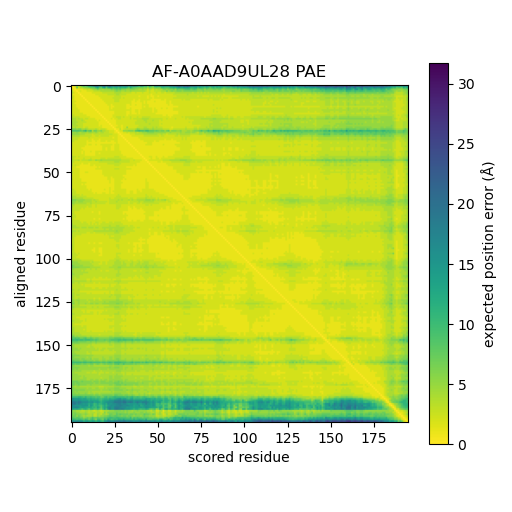 . THR A 1 133 ? -9.649 10.509 5.850 1.00 95.88 133 THR A N 1
ATOM 1010 C CA . THR A 1 133 ? -10.776 9.652 5.446 1.00 95.88 133 THR A CA 1
ATOM 1011 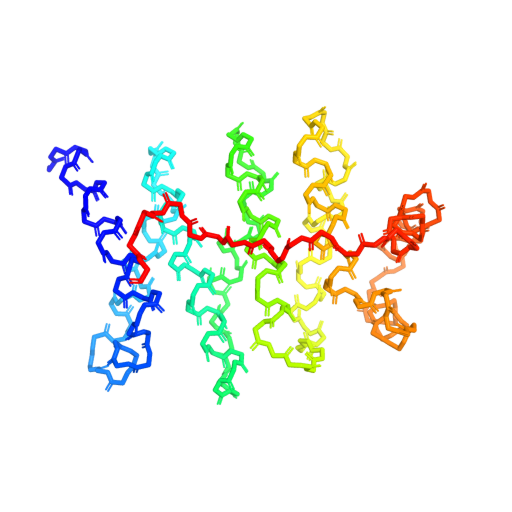C C . THR A 1 133 ? -10.300 8.444 4.639 1.00 95.88 133 THR A C 1
ATOM 1013 O O . THR A 1 133 ? -10.775 7.336 4.862 1.00 95.88 133 THR A O 1
ATOM 1016 N N . SER A 1 134 ? -9.305 8.622 3.764 1.00 96.38 134 SER A N 1
ATOM 1017 C CA . SER A 1 134 ? -8.700 7.519 3.001 1.00 96.38 134 SER A CA 1
ATOM 1018 C C . SER A 1 134 ? -8.009 6.514 3.924 1.00 96.38 134 SER A C 1
ATOM 1020 O O . SER A 1 134 ? -8.124 5.310 3.729 1.00 96.38 134 SER A O 1
ATOM 1022 N N . SER A 1 135 ? -7.337 6.992 4.975 1.00 98.12 135 SER A N 1
ATOM 1023 C CA . SER A 1 135 ? -6.677 6.127 5.962 1.00 98.12 135 SER A CA 1
ATOM 1024 C C . SER A 1 135 ? -7.675 5.364 6.832 1.00 98.12 135 SER A C 1
ATOM 1026 O O . SER A 1 135 ? -7.461 4.192 7.138 1.00 98.12 135 SER A O 1
ATOM 1028 N N . GLU A 1 136 ? -8.776 6.011 7.218 1.00 97.38 136 GLU A N 1
ATOM 1029 C CA . GLU A 1 136 ? -9.887 5.364 7.920 1.00 97.38 136 GLU A CA 1
ATOM 1030 C C . GLU A 1 136 ? -10.546 4.292 7.039 1.00 97.38 136 GLU A C 1
ATOM 1032 O O . GLU A 1 136 ? -10.721 3.161 7.490 1.00 97.38 136 GLU A O 1
ATOM 1037 N N . SER A 1 137 ? -10.827 4.608 5.769 1.00 95.94 137 SER A N 1
ATOM 1038 C CA . SER A 1 137 ? -11.383 3.656 4.799 1.00 95.94 137 SER A CA 1
ATOM 1039 C C . SER A 1 137 ? -10.459 2.453 4.606 1.00 95.94 137 SER A C 1
ATOM 1041 O O . SER A 1 137 ? -10.884 1.308 4.761 1.00 95.94 137 SER A O 1
ATOM 1043 N N . ALA A 1 138 ? -9.163 2.702 4.399 1.00 97.44 138 ALA A N 1
ATOM 1044 C CA . ALA A 1 138 ? -8.162 1.653 4.263 1.00 97.44 138 ALA A CA 1
ATOM 1045 C C . ALA A 1 138 ? -8.065 0.764 5.514 1.00 97.44 138 ALA A C 1
ATOM 1047 O O . ALA A 1 138 ? -7.887 -0.442 5.377 1.00 97.44 138 ALA A O 1
ATOM 1048 N N . LEU A 1 139 ? -8.226 1.309 6.730 1.00 98.25 139 LEU A N 1
ATOM 1049 C CA . LEU A 1 139 ? -8.291 0.500 7.958 1.00 98.25 139 LEU A CA 1
ATOM 1050 C C . LEU A 1 139 ? -9.541 -0.379 8.001 1.00 98.25 139 LEU A C 1
ATOM 1052 O O . LEU A 1 139 ? -9.443 -1.540 8.396 1.00 98.25 139 LEU A O 1
ATOM 1056 N N . VAL A 1 140 ? -10.701 0.146 7.598 1.00 97.19 140 VAL A N 1
ATOM 1057 C CA . VAL A 1 140 ? -11.943 -0.638 7.526 1.00 97.19 140 VAL A CA 1
ATOM 1058 C C . VAL A 1 140 ? -11.781 -1.811 6.558 1.00 97.19 140 VAL A C 1
ATOM 1060 O O . VAL A 1 140 ? -12.153 -2.933 6.907 1.00 97.19 140 VAL A O 1
ATOM 1063 N N . THR A 1 141 ? -11.184 -1.566 5.389 1.00 96.56 141 THR A N 1
ATOM 1064 C CA . THR A 1 141 ? -10.900 -2.586 4.373 1.00 96.56 141 THR A CA 1
ATOM 1065 C C . THR A 1 141 ? -9.866 -3.603 4.863 1.00 96.56 141 THR A C 1
ATOM 1067 O O . THR A 1 141 ? -10.141 -4.801 4.883 1.00 96.56 141 THR A O 1
ATOM 1070 N N . LEU A 1 142 ? -8.698 -3.142 5.326 1.00 97.62 142 LEU A N 1
ATOM 1071 C CA . LEU A 1 142 ? -7.585 -3.989 5.772 1.00 97.62 142 LEU A CA 1
ATOM 1072 C C . LEU A 1 142 ? -7.978 -4.904 6.940 1.00 97.62 142 LEU A C 1
ATOM 1074 O O . LEU A 1 142 ? -7.588 -6.070 6.973 1.00 97.62 142 LEU A O 1
ATOM 1078 N N . LEU A 1 143 ? -8.751 -4.379 7.896 1.00 98.00 143 LEU A N 1
ATOM 1079 C CA . LEU A 1 143 ? -9.222 -5.120 9.072 1.00 98.00 143 LEU A CA 1
ATOM 1080 C C . LEU A 1 143 ? -10.548 -5.847 8.831 1.00 98.00 143 LEU A C 1
ATOM 1082 O O . LEU A 1 143 ? -11.038 -6.517 9.738 1.00 98.00 143 LEU A O 1
ATOM 1086 N N . ARG A 1 144 ? -11.120 -5.716 7.627 1.00 96.19 144 ARG A N 1
ATOM 1087 C CA . ARG A 1 144 ? -12.348 -6.388 7.187 1.00 96.19 144 ARG A CA 1
ATOM 1088 C C . ARG A 1 144 ? -13.550 -6.158 8.107 1.00 96.19 144 ARG A C 1
ATOM 1090 O O . ARG A 1 144 ? -14.383 -7.045 8.297 1.00 96.19 144 ARG A O 1
ATOM 1097 N N . LEU A 1 145 ? -13.679 -4.940 8.637 1.00 96.50 145 LEU A N 1
ATOM 1098 C CA . LEU A 1 145 ? -14.667 -4.603 9.675 1.00 96.50 145 LEU A CA 1
ATOM 1099 C C . LEU A 1 145 ? -16.130 -4.669 9.203 1.00 96.50 145 LEU A C 1
ATOM 1101 O O . LEU A 1 145 ? -17.034 -4.556 10.027 1.00 96.50 145 LEU A O 1
ATOM 1105 N N . ARG A 1 146 ? -16.366 -4.814 7.892 1.00 93.88 146 ARG A N 1
ATOM 1106 C CA . ARG A 1 146 ? -17.703 -4.983 7.294 1.00 93.88 146 ARG A CA 1
ATOM 1107 C C . ARG A 1 146 ? -18.165 -6.439 7.214 1.00 93.88 146 ARG A C 1
ATOM 1109 O O . ARG A 1 146 ? -19.333 -6.682 6.937 1.00 93.88 146 ARG A O 1
ATOM 1116 N N . THR A 1 147 ? -17.262 -7.391 7.430 1.00 91.75 147 THR A N 1
ATOM 1117 C CA . THR A 1 147 ? -17.572 -8.829 7.412 1.00 91.75 147 THR A CA 1
ATOM 1118 C C . THR A 1 147 ? -17.762 -9.360 8.824 1.00 91.75 147 THR A C 1
ATOM 1120 O O . THR A 1 147 ? -18.881 -9.654 9.231 1.00 91.75 147 THR A O 1
ATOM 1123 N N . ASP A 1 148 ? -16.675 -9.459 9.582 1.00 92.50 148 ASP A N 1
ATOM 1124 C CA . ASP A 1 148 ? -16.660 -9.984 10.939 1.00 92.50 148 ASP A CA 1
ATOM 1125 C C . ASP A 1 148 ? -15.416 -9.473 11.684 1.00 92.50 148 ASP A C 1
ATOM 1127 O O . ASP A 1 148 ? -14.523 -8.853 11.103 1.00 92.50 148 ASP A O 1
ATOM 1131 N N . ASP A 1 149 ? -15.353 -9.739 12.986 1.00 95.06 149 ASP A N 1
ATOM 1132 C CA . ASP A 1 149 ? -14.290 -9.230 13.852 1.00 95.06 149 ASP A CA 1
ATOM 1133 C C . ASP A 1 149 ? -13.035 -10.124 13.901 1.00 95.06 149 ASP A C 1
ATOM 1135 O O . ASP A 1 149 ? -12.082 -9.786 14.603 1.00 95.06 149 ASP A O 1
ATOM 1139 N N . SER A 1 150 ? -12.968 -11.244 13.173 1.00 96.88 150 SER A N 1
ATOM 1140 C CA . SER A 1 150 ? -11.848 -12.198 13.264 1.00 96.88 150 SER A CA 1
ATOM 1141 C C . SER A 1 150 ? -10.501 -11.565 12.911 1.00 96.88 150 SER A C 1
ATOM 1143 O O . SER A 1 150 ? -9.532 -11.703 13.660 1.00 96.88 150 SER A O 1
ATOM 1145 N N . THR A 1 151 ? -10.440 -10.820 11.803 1.00 97.50 151 THR A N 1
ATOM 1146 C CA . THR A 1 151 ? -9.212 -10.158 11.333 1.00 97.50 151 THR A CA 1
ATOM 1147 C C . THR A 1 151 ? -8.789 -9.060 12.303 1.00 97.50 151 THR A C 1
ATOM 1149 O O . THR A 1 151 ? -7.603 -8.925 12.618 1.00 97.50 151 THR A O 1
ATOM 1152 N N . LEU A 1 152 ? -9.760 -8.328 12.856 1.00 97.69 152 LEU A N 1
ATOM 1153 C CA . LEU A 1 152 ? -9.517 -7.350 13.907 1.00 97.69 152 LEU A CA 1
ATOM 1154 C C . LEU A 1 152 ? -8.922 -8.006 15.162 1.00 97.69 152 LEU A C 1
ATOM 1156 O O . LEU A 1 152 ? -7.900 -7.537 15.655 1.00 97.69 152 LEU A O 1
ATOM 1160 N N . GLN A 1 153 ? -9.511 -9.096 15.664 1.00 97.50 153 GLN A N 1
ATOM 1161 C CA . GLN A 1 153 ? -9.020 -9.786 16.863 1.00 97.50 153 GLN A CA 1
ATOM 1162 C C . GLN A 1 153 ? -7.620 -10.375 16.655 1.00 97.50 153 GLN A C 1
ATOM 1164 O O . GLN A 1 153 ? -6.752 -10.219 17.514 1.00 97.50 153 GLN A O 1
ATOM 1169 N N . MET A 1 154 ? -7.356 -10.988 15.495 1.00 97.38 154 MET A N 1
ATOM 1170 C CA . MET A 1 154 ? -6.015 -11.465 15.134 1.00 97.38 154 MET A CA 1
ATOM 1171 C C . MET A 1 154 ? -4.992 -10.322 15.137 1.00 97.38 154 MET A C 1
ATOM 1173 O O . MET A 1 154 ? -3.911 -10.451 15.714 1.00 97.38 154 MET A O 1
ATOM 1177 N N . THR A 1 155 ? -5.361 -9.179 14.558 1.00 97.81 155 THR A N 1
ATOM 1178 C CA . THR A 1 155 ? -4.519 -7.978 14.514 1.00 97.81 155 THR A CA 1
ATOM 1179 C C . THR A 1 155 ? -4.252 -7.426 15.905 1.00 97.81 155 THR A C 1
ATOM 1181 O O . THR A 1 155 ? -3.099 -7.206 16.270 1.00 97.81 155 THR A O 1
ATOM 1184 N N . LEU A 1 156 ? -5.297 -7.256 16.717 1.00 97.44 156 LEU A N 1
ATOM 1185 C CA . LEU A 1 156 ? -5.160 -6.808 18.097 1.00 97.44 156 LEU A CA 1
ATOM 1186 C C . LEU A 1 156 ? -4.266 -7.753 18.894 1.00 97.44 156 LEU A C 1
ATOM 1188 O O . LEU A 1 156 ? -3.442 -7.279 19.660 1.00 97.44 156 LEU A O 1
ATOM 1192 N N . ASN A 1 157 ? -4.341 -9.068 18.701 1.00 96.94 157 ASN A N 1
ATOM 1193 C CA . ASN A 1 157 ? -3.464 -10.007 19.400 1.00 96.94 157 ASN A CA 1
ATOM 1194 C C . ASN A 1 157 ? -1.990 -9.876 18.980 1.00 96.94 157 ASN A C 1
ATOM 1196 O O . ASN A 1 157 ? -1.119 -9.979 19.843 1.00 96.94 157 ASN A O 1
ATOM 1200 N N . ALA A 1 158 ? -1.720 -9.571 17.708 1.00 96.56 158 ALA A N 1
ATOM 1201 C CA . ALA A 1 158 ? -0.372 -9.461 17.142 1.00 96.56 158 ALA A CA 1
ATOM 1202 C C . ALA A 1 158 ? 0.335 -8.108 17.376 1.00 96.56 158 ALA A C 1
ATOM 1204 O O . ALA A 1 158 ? 1.543 -7.994 17.136 1.00 96.56 158 ALA A O 1
ATOM 1205 N N . LEU A 1 159 ? -0.399 -7.074 17.795 1.00 96.38 159 LEU A N 1
ATOM 1206 C CA . LEU A 1 159 ? 0.145 -5.742 18.074 1.00 96.38 159 LEU A CA 1
ATOM 1207 C C . LEU A 1 159 ? 0.781 -5.649 19.470 1.00 96.38 159 LEU A C 1
ATOM 1209 O O . LEU A 1 159 ? 0.520 -6.457 20.357 1.00 96.38 159 LEU A O 1
ATOM 1213 N N . GLU A 1 160 ? 1.601 -4.627 19.689 1.00 94.88 160 GLU A N 1
ATOM 1214 C CA . GLU A 1 160 ? 2.065 -4.246 21.028 1.00 94.88 160 GLU A CA 1
ATOM 1215 C C . GLU A 1 160 ? 0.981 -3.446 21.762 1.00 94.88 160 GLU A C 1
ATOM 1217 O O . GLU A 1 160 ? 0.163 -2.788 21.116 1.00 94.88 160 GLU A O 1
ATOM 1222 N N . SER A 1 161 ? 0.976 -3.471 23.101 1.00 92.56 161 SER A N 1
ATOM 1223 C CA . SER A 1 161 ? -0.076 -2.855 23.933 1.00 92.56 161 SER A CA 1
ATOM 1224 C C . SER A 1 161 ? -0.390 -1.410 23.534 1.00 92.56 161 SER A C 1
ATOM 1226 O O . SER A 1 161 ? -1.542 -1.096 23.254 1.00 92.56 161 SER A O 1
ATOM 1228 N N . GLY A 1 162 ? 0.631 -0.563 23.377 1.00 95.19 162 GLY A N 1
ATOM 1229 C CA . GLY A 1 162 ? 0.428 0.838 22.999 1.00 95.19 162 GLY A CA 1
ATOM 1230 C C . GLY A 1 162 ? -0.267 1.013 21.644 1.00 95.19 162 GLY A C 1
ATOM 1231 O O . GLY A 1 162 ? -1.146 1.858 21.501 1.00 95.19 162 GLY A O 1
ATOM 1232 N N . MET A 1 163 ? 0.069 0.193 20.644 1.00 96.94 163 MET A N 1
ATOM 1233 C CA . MET A 1 163 ? -0.572 0.270 19.326 1.00 96.94 163 MET A CA 1
ATOM 1234 C C . MET A 1 163 ? -1.997 -0.305 19.348 1.00 96.94 163 MET A C 1
ATOM 1236 O O . MET A 1 163 ? -2.861 0.195 18.626 1.00 96.94 163 MET A O 1
ATOM 1240 N N . LYS A 1 164 ? -2.273 -1.308 20.197 1.00 96.75 164 LYS A N 1
ATOM 1241 C CA . LYS A 1 164 ? -3.637 -1.822 20.420 1.00 96.75 164 LYS A CA 1
ATOM 1242 C C . LYS A 1 164 ? -4.553 -0.734 20.965 1.00 96.75 164 LYS A C 1
ATOM 1244 O O . LYS A 1 164 ? -5.653 -0.564 20.448 1.00 96.75 164 LYS A O 1
ATOM 1249 N N . ASP A 1 165 ? -4.094 0.009 21.968 1.00 97.19 165 ASP A N 1
ATOM 1250 C CA . ASP A 1 165 ? -4.900 1.044 22.620 1.00 97.19 165 ASP A CA 1
ATOM 1251 C C . ASP A 1 165 ? -5.262 2.163 21.639 1.00 97.19 165 ASP A C 1
ATOM 1253 O O . ASP A 1 165 ? -6.432 2.528 21.511 1.00 97.19 165 ASP A O 1
ATOM 1257 N N . VAL A 1 166 ? -4.282 2.636 20.860 1.00 97.31 166 VAL A N 1
ATOM 1258 C CA . VAL A 1 166 ? -4.524 3.663 19.836 1.00 97.31 166 VAL A CA 1
ATOM 1259 C C . VAL A 1 166 ? -5.456 3.139 18.738 1.00 97.31 166 VAL A C 1
ATOM 1261 O O . VAL A 1 166 ? -6.340 3.869 18.290 1.00 97.31 166 VAL A O 1
ATOM 1264 N N . LEU A 1 167 ? -5.310 1.882 18.302 1.00 98.00 167 LEU A N 1
ATOM 1265 C CA . LEU A 1 167 ? -6.225 1.302 17.316 1.00 98.00 167 LEU A CA 1
ATOM 1266 C C . LEU A 1 167 ? -7.657 1.186 17.870 1.00 98.00 167 LEU A C 1
ATOM 1268 O O . LEU A 1 167 ? -8.599 1.544 17.169 1.00 98.00 167 LEU A O 1
ATOM 1272 N N . ASN A 1 168 ? -7.833 0.749 19.121 1.00 97.75 168 ASN A N 1
ATOM 1273 C CA . ASN A 1 168 ? -9.139 0.675 19.791 1.00 97.75 168 ASN A CA 1
ATOM 1274 C C . ASN A 1 168 ? -9.813 2.048 19.929 1.00 97.75 168 ASN A C 1
ATOM 1276 O O . ASN A 1 168 ? -11.027 2.182 19.739 1.00 97.75 168 ASN A O 1
ATOM 1280 N N . GLU A 1 169 ? -9.030 3.089 20.201 1.00 97.44 169 GLU A N 1
ATOM 1281 C CA . GLU A 1 169 ? -9.522 4.464 20.214 1.00 97.44 169 GLU A CA 1
ATOM 1282 C C . GLU A 1 169 ? -10.058 4.880 18.833 1.00 97.44 169 GLU A C 1
ATOM 1284 O O . GLU A 1 169 ? -11.180 5.374 18.724 1.00 97.44 169 GLU A O 1
ATOM 1289 N N . VAL A 1 170 ? -9.298 4.635 17.762 1.00 97.44 170 VAL A N 1
ATOM 1290 C CA . VAL A 1 170 ? -9.717 4.958 16.387 1.00 97.44 170 VAL A CA 1
ATOM 1291 C C . VAL A 1 170 ? -10.931 4.117 15.963 1.00 97.44 170 VAL A C 1
ATOM 1293 O O . VAL A 1 170 ? -11.880 4.646 15.380 1.00 97.44 170 VAL A O 1
ATOM 1296 N N . LEU A 1 171 ? -10.964 2.831 16.331 1.00 97.19 171 LEU A N 1
ATOM 1297 C CA . LEU A 1 171 ? -12.093 1.927 16.087 1.00 97.19 171 LEU A CA 1
ATOM 1298 C C . LEU A 1 171 ? -13.401 2.469 16.664 1.00 97.19 171 LEU A C 1
ATOM 1300 O O . LEU A 1 171 ? -14.401 2.549 15.948 1.00 97.19 171 LEU A O 1
ATOM 1304 N N . SER A 1 172 ? -13.386 2.840 17.946 1.00 96.00 172 SER A N 1
ATOM 1305 C CA . SER A 1 172 ? -14.573 3.324 18.658 1.00 96.00 172 SER A CA 1
ATOM 1306 C C . SER A 1 172 ? -15.030 4.705 18.184 1.00 96.00 172 SER A C 1
ATOM 1308 O O . SER A 1 172 ? -16.232 4.955 18.110 1.00 96.00 172 SER A O 1
ATOM 1310 N N . LYS A 1 173 ? -14.094 5.591 17.820 1.00 95.75 173 LYS A N 1
ATOM 1311 C CA . LYS A 1 173 ? -14.411 6.957 17.381 1.00 95.75 173 LYS A CA 1
ATOM 1312 C C . LYS A 1 173 ? -14.935 7.032 15.951 1.00 95.75 173 LYS A C 1
ATOM 1314 O O . LYS A 1 173 ? -15.858 7.808 15.700 1.00 95.75 173 LYS A O 1
ATOM 1319 N N . THR A 1 174 ? -14.338 6.294 15.012 1.00 95.62 174 THR A N 1
ATOM 1320 C CA . THR A 1 174 ? -14.614 6.488 13.576 1.00 95.62 174 THR A CA 1
ATOM 1321 C C . THR A 1 174 ? -14.856 5.192 12.810 1.00 95.62 174 THR A C 1
ATOM 1323 O O . THR A 1 174 ? -15.867 5.100 12.110 1.00 95.62 174 THR A O 1
ATOM 1326 N N . LEU A 1 175 ? -14.003 4.170 12.949 1.00 96.88 175 LEU A N 1
ATOM 1327 C CA . LEU A 1 175 ? -14.034 3.028 12.019 1.00 96.88 175 LEU A CA 1
ATOM 1328 C C . LEU A 1 175 ? -15.314 2.195 12.122 1.00 96.88 175 LEU A C 1
ATOM 1330 O O . LEU A 1 175 ? -15.836 1.775 11.096 1.00 96.88 175 LEU A O 1
ATOM 1334 N N . ARG A 1 176 ? -15.868 1.982 13.326 1.00 95.88 176 ARG A N 1
ATOM 1335 C CA . ARG A 1 176 ? -17.133 1.233 13.488 1.00 95.88 176 ARG A CA 1
ATOM 1336 C C . ARG A 1 176 ? -18.307 1.926 12.805 1.00 95.88 176 ARG A C 1
ATOM 1338 O O . ARG A 1 176 ? -19.107 1.269 12.148 1.00 95.88 176 ARG A O 1
ATOM 1345 N N . LYS A 1 177 ? -18.374 3.255 12.918 1.00 95.44 177 LYS A N 1
ATOM 1346 C CA . LYS A 1 177 ? -19.377 4.063 12.218 1.00 95.44 177 LYS A CA 1
ATOM 1347 C C . LYS A 1 177 ? -19.166 4.015 10.704 1.00 95.44 177 LYS A C 1
ATOM 1349 O O . LYS A 1 177 ? -20.131 3.957 9.963 1.00 95.44 177 LYS A O 1
ATOM 1354 N N . MET A 1 178 ? -17.921 4.043 10.236 1.00 94.56 178 MET A N 1
ATOM 1355 C CA . MET A 1 178 ? -17.616 3.961 8.805 1.00 94.56 178 MET A CA 1
ATOM 1356 C C . MET A 1 178 ? -17.911 2.572 8.217 1.00 94.56 178 MET A C 1
ATOM 1358 O O . MET A 1 178 ? -18.366 2.466 7.081 1.00 94.56 178 MET A O 1
ATOM 1362 N N . ALA A 1 179 ? -17.683 1.509 8.989 1.00 94.38 179 ALA A N 1
ATOM 1363 C CA . ALA A 1 179 ? -17.970 0.137 8.588 1.00 94.38 179 ALA A CA 1
ATOM 1364 C C . ALA A 1 179 ? -19.476 -0.147 8.469 1.00 94.38 179 ALA A C 1
ATOM 1366 O O . ALA A 1 179 ? -19.861 -1.007 7.686 1.00 94.38 179 ALA A O 1
ATOM 1367 N N . SER A 1 180 ? -20.333 0.578 9.200 1.00 92.94 180 SER A N 1
ATOM 1368 C CA . SER A 1 180 ? -21.790 0.433 9.079 1.00 92.94 180 SER A CA 1
ATOM 1369 C C . SER A 1 180 ? -22.396 1.187 7.892 1.00 92.94 180 SER A C 1
ATOM 1371 O O . SER A 1 180 ? -23.562 0.967 7.566 1.00 92.94 180 SER A O 1
ATOM 1373 N N . LEU A 1 181 ? -21.635 2.080 7.250 1.00 89.38 181 LEU A N 1
ATOM 1374 C CA . LEU A 1 181 ? -22.064 2.750 6.026 1.00 89.38 181 LEU A CA 1
ATOM 1375 C C . LEU A 1 181 ? -21.879 1.822 4.814 1.00 89.38 181 LEU A C 1
ATOM 1377 O O . LEU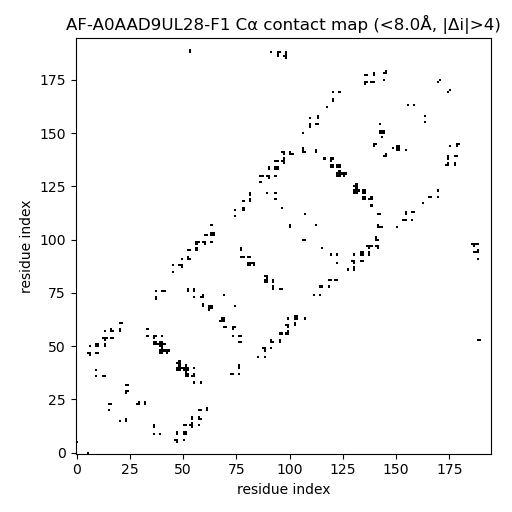 A 1 181 ? -20.955 1.001 4.819 1.00 89.38 181 LEU A O 1
ATOM 1381 N N . PRO A 1 182 ? -22.714 1.975 3.764 1.00 82.94 182 PRO A N 1
ATOM 1382 C CA . PRO A 1 182 ? -22.520 1.271 2.505 1.00 82.94 182 PRO A CA 1
ATOM 1383 C C . PRO A 1 182 ? -21.095 1.452 1.988 1.00 82.94 182 PRO A C 1
ATOM 1385 O O . PRO A 1 182 ? -20.527 2.544 2.069 1.00 82.94 182 PRO A O 1
ATOM 1388 N N . GLU A 1 183 ? -20.525 0.371 1.469 1.00 77.81 183 GLU A N 1
ATOM 1389 C CA . GLU A 1 183 ? -19.211 0.409 0.846 1.00 77.81 183 GLU A CA 1
ATOM 1390 C C . GLU A 1 183 ? -19.261 1.324 -0.385 1.00 77.81 183 GLU A C 1
ATOM 1392 O O . GLU A 1 183 ? -20.109 1.166 -1.265 1.00 77.81 183 GLU A O 1
ATOM 1397 N N . SER A 1 184 ? -18.388 2.332 -0.411 1.00 70.12 184 SER A N 1
ATOM 1398 C CA . SER A 1 184 ? -18.131 3.113 -1.618 1.00 70.12 184 SER A CA 1
ATOM 1399 C C . SER A 1 184 ? -17.487 2.218 -2.675 1.00 70.12 184 SER A C 1
ATOM 1401 O O . SER A 1 184 ? -16.934 1.172 -2.340 1.00 70.12 184 SER A O 1
ATOM 1403 N N . SER A 1 185 ? -17.532 2.625 -3.946 1.00 66.94 185 SER A N 1
ATOM 1404 C CA . SER A 1 185 ? -16.814 1.912 -5.009 1.00 66.94 185 SER A CA 1
ATOM 1405 C C . SER A 1 185 ? -15.371 1.602 -4.582 1.00 66.94 185 SER A C 1
ATOM 1407 O O . SER A 1 185 ? -14.777 2.449 -3.904 1.00 66.94 185 SER A O 1
ATOM 1409 N N . PRO A 1 186 ? -14.816 0.434 -4.963 1.00 65.12 186 PRO A N 1
ATOM 1410 C CA . PRO A 1 186 ? -13.427 0.092 -4.679 1.00 65.12 186 PRO A CA 1
ATOM 1411 C C . PRO A 1 186 ? -12.504 1.256 -5.032 1.00 65.12 186 PRO A C 1
ATOM 1413 O O . PRO A 1 186 ? -12.725 1.929 -6.043 1.00 65.12 186 PRO A O 1
ATOM 1416 N N . ASP A 1 187 ? -11.496 1.502 -4.196 1.00 67.69 187 ASP A N 1
ATOM 1417 C CA . ASP A 1 187 ? -10.457 2.471 -4.526 1.00 67.69 187 ASP A CA 1
ATOM 1418 C C . ASP A 1 187 ? -9.687 1.928 -5.737 1.00 67.69 187 ASP A C 1
ATOM 1420 O O . ASP A 1 187 ? -8.847 1.036 -5.596 1.00 67.69 187 ASP A O 1
ATOM 1424 N N . ASP A 1 188 ? -9.988 2.446 -6.929 1.00 75.25 188 ASP A N 1
ATOM 1425 C CA . ASP A 1 188 ? -9.122 2.237 -8.080 1.00 75.25 188 ASP A CA 1
ATOM 1426 C C . ASP A 1 188 ? -7.901 3.138 -7.908 1.00 75.25 188 ASP A C 1
ATOM 1428 O O . ASP A 1 188 ? -8.004 4.362 -7.777 1.00 75.25 188 ASP A O 1
ATOM 1432 N N . ILE A 1 189 ? -6.735 2.505 -7.825 1.00 92.00 189 ILE A N 1
ATOM 1433 C CA . ILE A 1 189 ? -5.472 3.224 -7.753 1.00 92.00 189 ILE A CA 1
ATOM 1434 C C . ILE A 1 189 ? -5.006 3.652 -9.138 1.00 92.00 189 ILE A C 1
ATOM 1436 O O . ILE A 1 189 ? -4.053 4.420 -9.200 1.00 92.00 189 ILE A O 1
ATOM 1440 N N . ASP A 1 190 ? -5.637 3.208 -10.226 1.00 88.31 190 ASP A N 1
ATOM 1441 C CA . ASP A 1 190 ? -5.370 3.711 -11.567 1.00 88.31 190 ASP A CA 1
ATOM 1442 C C . ASP A 1 190 ? -5.956 5.116 -11.771 1.00 88.31 190 ASP A C 1
ATOM 1444 O O . ASP A 1 190 ? -7.118 5.389 -11.482 1.00 88.31 190 ASP A O 1
ATOM 1448 N N . ASP A 1 191 ? -5.134 6.032 -12.277 1.00 85.88 191 ASP A N 1
ATOM 1449 C CA . ASP A 1 191 ? -5.542 7.384 -12.665 1.00 85.88 191 ASP A CA 1
ATOM 1450 C C . ASP A 1 191 ? -5.548 7.600 -14.182 1.00 85.88 191 ASP A C 1
ATOM 1452 O O . ASP A 1 191 ? -5.635 8.738 -14.653 1.00 85.88 191 ASP A O 1
ATOM 1456 N N . THR A 1 192 ? -5.448 6.523 -14.958 1.00 84.75 192 THR A N 1
ATOM 1457 C CA . THR A 1 192 ? -5.431 6.571 -16.416 1.00 84.75 192 THR A CA 1
ATOM 1458 C C . THR A 1 192 ? -6.799 6.250 -17.018 1.00 84.75 192 THR A C 1
ATOM 1460 O O . THR A 1 192 ? -7.634 5.570 -16.433 1.00 84.75 192 THR A O 1
ATOM 1463 N N . ILE A 1 193 ? -7.032 6.741 -18.238 1.00 79.81 193 ILE A N 1
ATOM 1464 C CA . ILE A 1 193 ? -8.213 6.380 -19.044 1.00 79.81 193 ILE A CA 1
ATOM 1465 C C . ILE A 1 193 ? -8.054 5.025 -19.752 1.00 79.81 193 ILE A C 1
ATOM 1467 O O . ILE A 1 193 ? -8.895 4.659 -20.570 1.00 79.81 193 ILE A O 1
ATOM 1471 N N . LEU A 1 194 ? -6.932 4.337 -19.527 1.00 70.25 194 LEU A N 1
ATOM 1472 C CA . LEU A 1 194 ? -6.580 3.109 -20.223 1.00 70.25 194 LEU A CA 1
ATOM 1473 C C . LEU A 1 194 ? -7.198 1.939 -19.453 1.00 70.25 194 LEU A C 1
ATOM 1475 O O . LEU A 1 194 ? -6.694 1.531 -18.406 1.00 70.25 194 LEU A O 1
ATOM 1479 N N . VAL A 1 195 ? -8.332 1.458 -19.965 1.00 59.66 195 VAL A N 1
ATOM 1480 C CA . VAL A 1 195 ? -9.096 0.309 -19.454 1.00 59.66 195 VAL A CA 1
ATOM 1481 C C . VAL A 1 195 ? -8.868 -0.942 -20.283 1.00 59.66 195 VAL A C 1
ATOM 1483 O O . VAL A 1 195 ? -8.712 -0.813 -21.520 1.00 59.66 195 VAL A O 1
#